Protein AF-0000000080631504 (afdb_homodimer)

Solvent-accessible surface area (backbone atoms only — not comparable to full-atom values): 14906 Å² total; per-residue (Å²): 128,86,71,77,84,67,76,70,66,71,68,52,67,72,54,60,67,53,34,40,42,76,48,42,61,82,32,71,39,48,58,52,47,49,50,56,41,31,74,63,29,39,52,49,40,52,60,31,69,81,37,77,39,36,67,69,54,50,52,68,62,35,43,82,61,48,71,65,57,50,53,51,40,51,50,54,37,32,34,43,44,26,35,42,79,46,78,43,93,48,95,74,62,49,57,36,36,30,56,29,78,63,19,48,57,50,27,52,36,50,44,52,39,50,50,48,47,17,67,40,34,62,66,30,52,60,25,48,61,55,50,60,51,58,72,71,98,127,86,71,75,84,67,77,72,66,73,68,53,67,71,53,58,68,54,34,40,42,76,47,43,63,82,34,70,40,49,58,52,48,50,50,56,41,30,74,63,29,39,52,51,41,52,60,32,68,80,37,74,40,36,68,69,54,50,53,68,61,35,44,82,62,48,72,65,59,50,52,51,42,52,51,54,37,31,34,42,44,26,33,40,78,46,80,41,93,48,96,75,62,50,56,35,35,30,58,30,77,64,18,48,56,52,29,53,38,50,44,52,38,51,49,50,48,17,67,40,34,63,67,30,53,61,25,48,61,55,50,59,52,57,70,73,96

Secondary structure (DSSP, 8-state):
------------HHHHHHS--TTSTT-THHHHHHHHHSHHHHHHHHHHTT--EEHHHHHHHSTT--HHHHHHHHHHHHHTTSEEEEEE-SSS-EEEEEE-HHHHHHHHHHHHHHHHHHHHHHHHHTTHHHHHHHHH-/------------HHHHHHS--TTSTT-THHHHHHHHHSHHHHHHHHHHTT--EEHHHHHHHSTT--HHHHHHHHHHHHHTTSEEEEEE-SSS-EEEEEE-HHHHHHHHHHHHHHHHHHHHHHHHHTTHHHHHHHHH-

Structure (mmCIF, N/CA/C/O backbone):
data_AF-0000000080631504-model_v1
#
loop_
_entity.id
_entity.type
_entity.pdbx_description
1 polymer 'Transcriptional regulator'
#
loop_
_atom_site.group_PDB
_atom_site.id
_atom_site.type_symbol
_atom_site.label_atom_id
_atom_site.label_alt_id
_atom_site.label_comp_id
_atom_site.label_asym_id
_atom_site.label_entity_id
_atom_site.label_seq_id
_at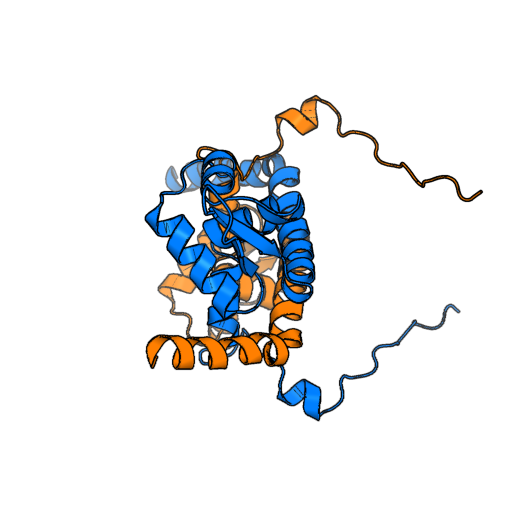om_site.pdbx_PDB_ins_code
_atom_site.Cartn_x
_atom_site.Cartn_y
_atom_site.Cartn_z
_atom_site.occupancy
_atom_site.B_iso_or_equiv
_atom_site.auth_seq_id
_atom_site.auth_comp_id
_atom_site.auth_asym_id
_atom_site.auth_atom_id
_atom_site.pdbx_PDB_model_num
ATOM 1 N N . MET A 1 1 ? -0.409 -28.844 27.828 1 30.28 1 MET A N 1
ATOM 2 C CA . MET A 1 1 ? -0.658 -28.594 26.406 1 30.28 1 MET A CA 1
ATOM 3 C C . MET A 1 1 ? -1.178 -27.172 26.203 1 30.28 1 MET A C 1
ATOM 5 O O . MET A 1 1 ? -2.168 -26.766 26.812 1 30.28 1 MET A O 1
ATOM 9 N N . PRO A 1 2 ? -0.379 -26.188 25.781 1 38.28 2 PRO A N 1
ATOM 10 C CA . PRO A 1 2 ? -0.873 -24.812 25.781 1 38.28 2 PRO A CA 1
ATOM 11 C C . PRO A 1 2 ? -2.109 -24.625 24.906 1 38.28 2 PRO A C 1
ATOM 13 O O . PRO A 1 2 ? -2.301 -25.359 23.938 1 38.28 2 PRO A O 1
ATOM 16 N N . GLU A 1 3 ? -3.332 -24.25 25.422 1 41.19 3 GLU A N 1
ATOM 17 C CA . GLU A 1 3 ? -4.594 -24.016 24.734 1 41.19 3 GLU A CA 1
ATOM 18 C C . GLU A 1 3 ? -4.406 -23.062 23.547 1 41.19 3 GLU A C 1
ATOM 20 O O . GLU A 1 3 ? -3.615 -22.125 23.625 1 41.19 3 GLU A O 1
ATOM 25 N N . PRO A 1 4 ? -4.566 -23.578 22.312 1 40.31 4 PRO A N 1
ATOM 26 C CA . PRO A 1 4 ? -4.547 -22.625 21.203 1 40.31 4 PRO A CA 1
ATOM 27 C C . PRO A 1 4 ? -5.312 -21.344 21.516 1 40.31 4 PRO A C 1
ATOM 29 O O . PRO A 1 4 ? -6.328 -21.375 22.203 1 40.31 4 PRO A O 1
ATOM 32 N N . ASP A 1 5 ? -4.793 -20.344 22.047 1 41.62 5 ASP A N 1
ATOM 33 C CA . ASP A 1 5 ? -5.461 -19.062 22.25 1 41.62 5 ASP A CA 1
ATOM 34 C C . ASP A 1 5 ? -6.371 -18.719 21.062 1 41.62 5 ASP A C 1
ATOM 36 O O . ASP A 1 5 ? -5.898 -18.281 20.016 1 41.62 5 ASP A O 1
ATOM 40 N N . ASP A 1 6 ? -7.328 -19.578 20.656 1 41.44 6 ASP A N 1
ATOM 41 C CA . ASP A 1 6 ? -8.477 -19.516 19.75 1 41.44 6 ASP A CA 1
ATOM 42 C C . ASP A 1 6 ? -9.25 -18.219 19.938 1 41.44 6 ASP A C 1
ATOM 44 O O . ASP A 1 6 ? -10.422 -18.234 20.328 1 41.44 6 ASP A O 1
ATOM 48 N N . ASP A 1 7 ? -8.773 -17.266 20.531 1 44.12 7 ASP A N 1
ATOM 49 C CA . ASP A 1 7 ? -9.617 -16.078 20.656 1 44.12 7 ASP A CA 1
ATOM 50 C C . ASP A 1 7 ? -10.18 -15.656 19.297 1 44.12 7 ASP A C 1
ATOM 52 O O . ASP A 1 7 ? -10.062 -14.492 18.906 1 44.12 7 ASP A O 1
ATOM 56 N N . TYR A 1 8 ? -10.117 -16.516 18.297 1 50.03 8 TYR A N 1
ATOM 57 C CA . TYR A 1 8 ? -10.844 -16.219 17.078 1 50.03 8 TYR A CA 1
ATOM 58 C C . TYR A 1 8 ? -12.336 -16.047 17.344 1 50.03 8 TYR A C 1
ATOM 60 O O . TYR A 1 8 ? -13.07 -17.031 17.453 1 50.03 8 TYR A O 1
ATOM 68 N N . THR A 1 9 ? -12.727 -15.141 18.188 1 55.78 9 THR A N 1
ATOM 69 C CA . THR A 1 9 ? -14.148 -14.844 18.188 1 55.78 9 THR A CA 1
ATOM 70 C C . THR A 1 9 ? -14.617 -14.422 16.781 1 55.78 9 THR A C 1
ATOM 72 O O . THR A 1 9 ? -14.172 -13.398 16.266 1 55.78 9 THR A O 1
ATOM 75 N N . PRO A 1 10 ? -15.133 -15.438 16.141 1 63.5 10 PRO A N 1
ATOM 76 C CA . PRO A 1 10 ? -15.641 -15.031 14.836 1 63.5 10 PRO A CA 1
ATOM 77 C C . PRO A 1 10 ? -16.422 -13.719 14.875 1 63.5 10 PRO A C 1
ATOM 79 O O . PRO A 1 10 ? -17.078 -13.422 15.875 1 63.5 10 PRO A O 1
ATOM 82 N N . LEU A 1 11 ? -15.945 -12.844 14.086 1 69.31 11 LEU A N 1
ATOM 83 C CA . LEU A 1 11 ? -16.672 -11.586 13.969 1 69.31 11 LEU A CA 1
ATOM 84 C C . LEU A 1 11 ? -18.172 -11.828 13.828 1 69.31 11 LEU A C 1
ATOM 86 O O . LEU A 1 11 ? -18.578 -12.812 13.203 1 69.31 11 LEU A O 1
ATOM 90 N N . PRO A 1 12 ? -18.969 -11.133 14.641 1 72.25 12 PRO A N 1
ATOM 91 C CA . PRO A 1 12 ? -20.422 -11.211 14.414 1 72.25 12 PRO A CA 1
ATOM 92 C C . PRO A 1 12 ? -20.781 -11.086 12.938 1 72.25 12 PRO A C 1
ATOM 94 O O . PRO A 1 12 ? -20.078 -10.438 12.172 1 72.25 12 PRO A O 1
ATOM 97 N N . LEU A 1 13 ? -21.812 -11.844 12.609 1 71.75 13 LEU A N 1
ATOM 98 C CA . LEU A 1 13 ? -22.281 -11.891 11.227 1 71.75 13 LEU A CA 1
ATOM 99 C C . LEU A 1 13 ? -22.469 -10.477 10.672 1 71.75 13 LEU A C 1
ATOM 101 O O . LEU A 1 13 ? -22.141 -10.219 9.508 1 71.75 13 LEU A O 1
ATOM 105 N N . SER A 1 14 ? -23.031 -9.609 11.484 1 72.12 14 SER A N 1
ATOM 106 C CA . SER A 1 14 ? -23.281 -8.242 11.031 1 72.12 14 SER A CA 1
ATOM 107 C C . SER A 1 14 ? -21.984 -7.559 10.625 1 72.12 14 SER A C 1
ATOM 109 O O . SER A 1 14 ? -21.953 -6.801 9.648 1 72.12 14 SER A O 1
ATOM 111 N N . GLU A 1 15 ? -20.969 -7.824 11.414 1 71.69 15 GLU A N 1
ATOM 112 C CA . GLU A 1 15 ? -19.672 -7.223 11.109 1 71.69 15 GLU A CA 1
ATOM 113 C C . GLU A 1 15 ? -19.062 -7.844 9.859 1 71.69 15 GLU A C 1
ATOM 115 O O . GLU A 1 15 ? -18.422 -7.148 9.062 1 71.69 15 GLU A O 1
ATOM 120 N N . ARG A 1 16 ? -19.266 -9.055 9.711 1 72.94 16 ARG A N 1
ATOM 121 C CA . ARG A 1 16 ? -18.75 -9.75 8.531 1 72.94 16 ARG A CA 1
ATOM 122 C C . ARG A 1 16 ? -19.406 -9.227 7.258 1 72.94 16 ARG A C 1
ATOM 124 O O . ARG A 1 16 ? -18.75 -9.133 6.215 1 72.94 16 ARG A O 1
ATOM 131 N N . MET A 1 17 ? -20.562 -8.828 7.473 1 74.44 17 MET A N 1
ATOM 132 C CA . MET A 1 17 ? -21.328 -8.391 6.316 1 74.44 17 MET A CA 1
ATOM 133 C C . MET A 1 17 ? -20.953 -6.969 5.914 1 74.44 17 MET A C 1
ATOM 135 O O . MET A 1 17 ? -21.156 -6.566 4.766 1 74.44 17 MET A O 1
ATOM 139 N N . GLN A 1 18 ? -20.375 -6.297 6.82 1 79.62 18 GLN A N 1
ATOM 140 C CA . GLN A 1 18 ? -20.078 -4.895 6.547 1 79.62 18 GLN A CA 1
ATOM 141 C C . GLN A 1 18 ? -18.609 -4.719 6.16 1 79.62 18 GLN A C 1
ATOM 143 O O . GLN A 1 18 ? -18.219 -3.674 5.633 1 79.62 18 GLN A O 1
ATOM 148 N N . ARG A 1 19 ? -18.016 -5.801 6.32 1 88.62 19 ARG A N 1
ATOM 149 C CA . ARG A 1 19 ? -16.594 -5.73 6.039 1 88.62 19 ARG A CA 1
ATOM 150 C C . ARG A 1 19 ? -16.328 -5.625 4.539 1 88.62 19 ARG A C 1
ATOM 152 O O . ARG A 1 19 ? -17.094 -6.172 3.734 1 88.62 19 ARG A O 1
ATOM 159 N N . GLY A 1 20 ? -15.273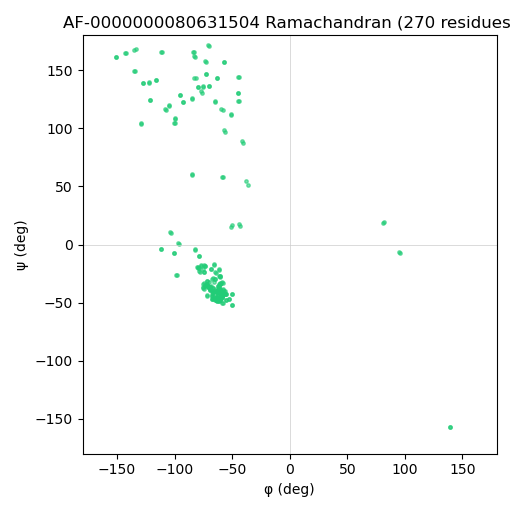 -4.902 4.172 1 90.88 20 GLY A N 1
ATOM 160 C CA . GLY A 1 20 ? -14.875 -4.828 2.775 1 90.88 20 GLY A CA 1
ATOM 161 C C . GLY A 1 20 ? -14.242 -6.105 2.266 1 90.88 20 GLY A C 1
ATOM 162 O O . GLY A 1 20 ? -13.852 -6.969 3.057 1 90.88 20 GLY A O 1
ATOM 163 N N . ASP A 1 21 ? -14.32 -6.215 0.977 1 95.88 21 ASP A N 1
ATOM 164 C CA . ASP A 1 21 ? -13.664 -7.309 0.262 1 95.88 21 ASP A CA 1
ATOM 165 C C . ASP A 1 21 ? -12.82 -6.781 -0.892 1 95.88 21 ASP A C 1
ATOM 167 O O . ASP A 1 21 ? -13.32 -6.566 -1.995 1 95.88 21 ASP A O 1
ATOM 171 N N . LEU A 1 22 ? -11.562 -6.785 -0.67 1 97.12 22 LEU A N 1
ATOM 172 C CA . LEU A 1 22 ? -10.664 -6.195 -1.661 1 97.12 22 LEU A CA 1
ATOM 173 C C . LEU A 1 22 ? -10.641 -7.031 -2.936 1 97.12 22 LEU A C 1
ATOM 175 O O . LEU A 1 22 ? -10.273 -6.535 -4.004 1 97.12 22 LEU A O 1
ATOM 179 N N . MET A 1 23 ? -11.039 -8.336 -2.828 1 96.62 23 MET A N 1
ATOM 180 C CA . MET A 1 23 ? -11.016 -9.203 -4 1 96.62 23 MET A CA 1
ATOM 181 C C . MET A 1 23 ? -12.203 -8.922 -4.918 1 96.62 23 MET A C 1
ATOM 183 O O . MET A 1 23 ? -12.203 -9.336 -6.078 1 96.62 23 MET A O 1
ATOM 187 N N . ALA A 1 24 ? -13.211 -8.266 -4.383 1 95.56 24 ALA A N 1
ATOM 188 C CA . ALA A 1 24 ? -14.391 -7.898 -5.164 1 95.56 24 ALA A CA 1
ATOM 189 C C . ALA A 1 24 ? -14.172 -6.586 -5.91 1 95.56 24 ALA A C 1
ATOM 191 O O . ALA A 1 24 ? -13.914 -5.551 -5.293 1 95.56 24 ALA A O 1
ATOM 192 N N . ALA A 1 25 ? -14.359 -6.586 -7.148 1 93.81 25 ALA A N 1
ATOM 193 C CA . ALA A 1 25 ? -14.016 -5.461 -8.016 1 93.81 25 ALA A CA 1
ATOM 194 C C . ALA A 1 25 ? -14.781 -4.207 -7.625 1 93.81 25 ALA A C 1
ATOM 196 O O . ALA A 1 25 ? -14.258 -3.094 -7.715 1 93.81 25 ALA A O 1
ATOM 197 N N . ALA A 1 26 ? -15.953 -4.316 -7.176 1 92.75 26 ALA A N 1
ATOM 198 C CA . ALA A 1 26 ? -16.828 -3.166 -6.969 1 92.75 26 ALA A CA 1
ATOM 199 C C . ALA A 1 26 ? -16.781 -2.695 -5.52 1 92.75 26 ALA A C 1
ATOM 201 O O . ALA A 1 26 ? -17.469 -1.744 -5.148 1 92.75 26 ALA A O 1
ATOM 202 N N . CYS A 1 27 ? -16.031 -3.32 -4.738 1 94.56 27 CYS A N 1
ATOM 203 C CA . CYS A 1 27 ? -16.031 -2.982 -3.32 1 94.56 27 CYS A CA 1
ATOM 204 C C . CYS A 1 27 ? -15.391 -1.619 -3.086 1 94.56 27 CYS A C 1
ATOM 206 O O . CYS A 1 27 ? -14.289 -1.355 -3.568 1 94.56 27 CYS A O 1
ATOM 208 N N . PRO A 1 28 ? -15.992 -0.789 -2.23 1 94.56 28 PRO A N 1
ATOM 209 C CA . PRO A 1 28 ? -15.453 0.545 -1.962 1 94.56 28 PRO A CA 1
ATOM 210 C C . PRO A 1 28 ? -14.094 0.5 -1.257 1 94.56 28 PRO A C 1
ATOM 212 O O . PRO A 1 28 ? -13.383 1.507 -1.215 1 94.56 28 PRO A O 1
ATOM 215 N N . SER A 1 29 ? -13.766 -0.633 -0.686 1 96.12 29 SER A N 1
ATOM 216 C CA . SER A 1 29 ? -12.477 -0.759 -0.018 1 96.12 29 SER A CA 1
ATOM 217 C C . SER A 1 29 ? -11.32 -0.556 -0.997 1 96.12 29 SER A C 1
ATOM 219 O O . SER A 1 29 ? -10.219 -0.185 -0.596 1 96.12 29 SER A O 1
ATOM 221 N N . ARG A 1 30 ? -11.555 -0.732 -2.248 1 97.06 30 ARG A N 1
ATOM 222 C CA . ARG A 1 30 ? -10.516 -0.559 -3.26 1 97.06 30 ARG A CA 1
ATOM 223 C C . ARG A 1 30 ? -10.086 0.901 -3.357 1 97.06 30 ARG A C 1
ATOM 225 O O . ARG A 1 30 ? -8.906 1.192 -3.576 1 97.06 30 ARG A O 1
ATOM 232 N N . GLU A 1 31 ? -11.039 1.757 -3.219 1 96.44 31 GLU A N 1
ATOM 233 C CA . GLU A 1 31 ? -10.703 3.178 -3.262 1 96.44 31 GLU A CA 1
ATOM 234 C C . GLU A 1 31 ? -9.898 3.594 -2.033 1 96.44 31 GLU A C 1
ATOM 236 O O . GLU A 1 31 ? -8.961 4.387 -2.139 1 96.44 31 GLU A O 1
ATOM 241 N N . VAL A 1 32 ? -10.25 3.064 -0.912 1 97.75 32 VAL A N 1
ATOM 242 C CA . VAL A 1 32 ? -9.516 3.348 0.314 1 97.75 32 VAL A CA 1
ATOM 243 C C . VAL A 1 32 ? -8.086 2.809 0.195 1 97.75 32 VAL A C 1
ATOM 245 O O . VAL A 1 32 ? -7.129 3.488 0.565 1 97.75 32 VAL A O 1
ATOM 248 N N . LEU A 1 33 ? -7.973 1.561 -0.317 1 98.38 33 LEU A N 1
ATOM 249 C CA . LEU A 1 33 ? -6.656 0.989 -0.575 1 98.38 33 LEU A CA 1
ATOM 250 C C . LEU A 1 33 ? -5.812 1.93 -1.43 1 98.38 33 LEU A C 1
ATOM 252 O O . LEU A 1 33 ? -4.668 2.23 -1.086 1 98.38 33 LEU A O 1
ATOM 256 N N . LYS A 1 34 ? -6.355 2.422 -2.447 1 97.88 34 LYS A N 1
ATOM 257 C CA . LYS A 1 34 ? -5.672 3.326 -3.365 1 97.88 34 LYS A CA 1
ATOM 258 C C . LYS A 1 34 ? -5.176 4.574 -2.639 1 97.88 34 LYS A C 1
ATOM 260 O O . LYS A 1 34 ? -4.035 5 -2.836 1 97.88 34 LYS A O 1
ATOM 265 N N . HIS A 1 35 ? -5.992 5.141 -1.812 1 98.25 35 HIS A N 1
ATOM 266 C CA . HIS A 1 35 ? -5.629 6.359 -1.104 1 98.25 35 HIS A CA 1
ATOM 267 C C . HIS A 1 35 ? -4.508 6.105 -0.101 1 98.25 35 HIS A C 1
ATOM 269 O O . HIS A 1 35 ? -3.518 6.84 -0.068 1 98.25 35 HIS A O 1
ATOM 275 N N . VAL A 1 36 ? -4.613 5.02 0.647 1 98.25 36 VAL A N 1
ATOM 276 C CA . VAL A 1 36 ? -3.717 4.754 1.769 1 98.25 36 VAL A CA 1
ATOM 277 C C . VAL A 1 36 ? -2.381 4.227 1.251 1 98.25 36 VAL A C 1
ATOM 279 O O . VAL A 1 36 ? -1.345 4.402 1.895 1 98.25 36 VAL A O 1
ATOM 282 N N . THR A 1 37 ? -2.412 3.652 0.034 1 98.25 37 THR A N 1
ATOM 283 C CA . THR A 1 37 ? -1.204 2.969 -0.416 1 98.25 37 THR A CA 1
ATOM 284 C C . THR A 1 37 ? -0.567 3.711 -1.587 1 98.25 37 THR A C 1
ATOM 286 O O . THR A 1 37 ? 0.492 3.316 -2.078 1 98.25 37 THR A O 1
ATOM 289 N N . SER A 1 38 ? -1.215 4.797 -2.078 1 98.25 38 SER A N 1
ATOM 290 C CA . SER A 1 38 ? -0.522 5.617 -3.068 1 98.25 38 SER A CA 1
ATOM 291 C C . SER A 1 38 ? 0.81 6.125 -2.531 1 98.25 38 SER A C 1
ATOM 293 O O . SER A 1 38 ? 0.992 6.242 -1.316 1 98.25 38 SER A O 1
ATOM 295 N N . ARG A 1 39 ? 1.707 6.457 -3.414 1 98 39 ARG A N 1
ATOM 296 C CA . ARG A 1 39 ? 3.008 6.973 -2.994 1 98 39 ARG A CA 1
ATOM 297 C C . ARG A 1 39 ? 2.85 8.102 -1.982 1 98 39 ARG A C 1
ATOM 299 O O . ARG A 1 39 ? 3.416 8.047 -0.89 1 98 39 ARG A O 1
ATOM 306 N N . TRP A 1 40 ? 2.066 9.023 -2.369 1 98.69 40 TRP A N 1
ATOM 307 C CA . TRP A 1 40 ? 1.939 10.219 -1.54 1 98.69 40 TRP A CA 1
ATOM 308 C C . TRP A 1 40 ? 1.103 9.93 -0.298 1 98.69 40 TRP A C 1
ATOM 310 O O . TRP A 1 40 ? 1.35 10.5 0.77 1 98.69 40 TRP A O 1
ATOM 320 N N . GLY A 1 41 ? 0.089 9.031 -0.407 1 98.75 41 GLY A N 1
ATOM 321 C CA . GLY A 1 41 ? -0.685 8.625 0.755 1 98.75 41 GLY A CA 1
ATOM 322 C C . GLY A 1 41 ? 0.161 7.992 1.845 1 98.75 41 GLY A C 1
ATOM 323 O O . GLY A 1 41 ? 0.064 8.375 3.014 1 98.75 41 GLY A O 1
ATOM 324 N N . VAL A 1 42 ? 1.034 7.121 1.443 1 98.81 42 VAL A N 1
ATOM 325 C CA . VAL A 1 42 ? 1.952 6.449 2.357 1 98.81 42 VAL A CA 1
ATOM 326 C C . VAL A 1 42 ? 2.85 7.48 3.039 1 98.81 42 VAL A C 1
ATOM 328 O O . VAL A 1 42 ? 2.969 7.496 4.266 1 98.81 42 VAL A O 1
ATOM 331 N N . LEU A 1 43 ? 3.42 8.359 2.281 1 98.69 43 LEU A N 1
ATOM 332 C CA . LEU A 1 43 ? 4.426 9.273 2.805 1 98.69 43 LEU A CA 1
ATOM 333 C C . LEU A 1 43 ? 3.781 10.328 3.699 1 98.69 43 LEU A C 1
ATOM 335 O O . LEU A 1 43 ? 4.352 10.711 4.727 1 98.69 43 LEU A O 1
ATOM 339 N N . VAL A 1 44 ? 2.572 10.742 3.373 1 98.88 44 VAL A N 1
ATOM 340 C CA . VAL A 1 44 ? 1.851 11.711 4.195 1 98.88 44 VAL A CA 1
ATOM 341 C C . VAL A 1 44 ? 1.485 11.078 5.535 1 98.88 44 VAL A C 1
ATOM 343 O O . VAL A 1 44 ? 1.678 11.68 6.59 1 98.88 44 VAL A O 1
ATOM 346 N N . LEU A 1 45 ? 0.95 9.859 5.492 1 98.88 45 LEU A N 1
ATOM 347 C CA . LEU A 1 45 ? 0.575 9.172 6.723 1 98.88 45 LEU A CA 1
ATOM 348 C C . LEU A 1 45 ? 1.785 8.984 7.629 1 98.88 45 LEU A C 1
ATOM 350 O O . LEU A 1 45 ? 1.701 9.211 8.836 1 98.88 45 LEU A O 1
ATOM 354 N N . ILE A 1 46 ? 2.895 8.625 7.082 1 98.69 46 ILE A N 1
ATOM 355 C CA . ILE A 1 46 ? 4.113 8.406 7.855 1 98.69 46 ILE A CA 1
ATOM 356 C C . ILE A 1 46 ? 4.598 9.734 8.438 1 98.69 46 ILE A C 1
ATOM 358 O O . ILE A 1 46 ? 4.957 9.812 9.617 1 98.69 46 ILE A O 1
ATOM 362 N N . ALA A 1 47 ? 4.645 10.766 7.625 1 98.69 47 ALA A N 1
ATOM 363 C CA . ALA A 1 47 ? 5.094 12.078 8.086 1 98.69 47 ALA A CA 1
ATOM 364 C C . ALA A 1 47 ? 4.262 12.562 9.273 1 98.69 47 ALA A C 1
ATOM 366 O O . ALA A 1 47 ? 4.805 13.086 10.25 1 98.69 47 ALA A O 1
ATOM 367 N N . LEU A 1 48 ? 2.992 12.328 9.227 1 98.81 48 LEU A N 1
ATOM 368 C CA . LEU A 1 48 ? 2.076 12.859 10.227 1 98.81 48 LEU A CA 1
ATOM 369 C C . LEU A 1 48 ? 2.127 12.039 11.508 1 98.81 48 LEU A C 1
ATOM 371 O O . LEU A 1 48 ? 1.533 12.414 12.516 1 98.81 48 LEU A O 1
ATOM 375 N N . GLU A 1 49 ? 2.787 10.914 11.461 1 98.12 49 GLU A N 1
ATOM 376 C CA . GLU A 1 49 ? 2.977 10.156 12.695 1 98.12 49 GLU A CA 1
ATOM 377 C C . GLU A 1 49 ? 3.764 10.969 13.719 1 98.12 49 GLU A C 1
ATOM 379 O O . GLU A 1 49 ? 3.652 10.734 14.93 1 98.12 49 GLU A O 1
ATOM 384 N N . SER A 1 50 ? 4.543 11.82 13.289 1 96.69 50 SER A N 1
ATOM 385 C CA . SER A 1 50 ? 5.359 12.633 14.188 1 96.69 50 SER A CA 1
ATOM 386 C C . SER A 1 50 ? 4.516 13.695 14.891 1 96.69 50 SER A C 1
ATOM 388 O O . SER A 1 50 ? 4.961 14.297 15.875 1 96.69 50 SER A O 1
ATOM 390 N N . GLY A 1 51 ? 3.355 13.969 14.336 1 98 51 GLY A N 1
ATOM 391 C CA . GLY A 1 51 ? 2.469 14.945 14.938 1 98 51 GLY A CA 1
ATOM 392 C C . GLY A 1 51 ? 1.797 15.852 13.922 1 98 51 GLY A C 1
ATOM 393 O O . GLY A 1 51 ? 1.578 15.445 12.773 1 98 51 GLY A O 1
ATOM 394 N N . THR A 1 52 ? 1.387 17 14.43 1 98.56 52 THR A N 1
ATOM 395 C CA . THR A 1 52 ? 0.7 18 13.617 1 98.56 52 THR A CA 1
ATOM 396 C C . THR A 1 52 ? 1.689 18.75 12.727 1 98.56 52 THR A C 1
ATOM 398 O O . THR A 1 52 ? 2.73 19.203 13.203 1 98.56 52 THR A O 1
ATOM 401 N N . LEU A 1 53 ? 1.383 18.859 11.445 1 98.81 53 LEU A N 1
ATOM 402 C CA . LEU A 1 53 ? 2.266 19.562 10.508 1 98.81 53 LEU A CA 1
ATOM 403 C C . LEU A 1 53 ? 1.474 20.5 9.609 1 98.81 53 LEU A C 1
ATOM 405 O O . LEU A 1 53 ? 0.328 20.203 9.258 1 98.81 53 LEU A O 1
ATOM 409 N N . ARG A 1 54 ? 2.188 21.562 9.258 1 98.44 54 ARG A N 1
ATOM 410 C CA . ARG A 1 54 ? 1.624 22.453 8.25 1 98.44 54 ARG A CA 1
ATOM 411 C C . ARG A 1 54 ? 1.896 21.922 6.844 1 98.44 54 ARG A C 1
ATOM 413 O O . ARG A 1 54 ? 2.725 21.031 6.656 1 98.44 54 ARG A O 1
ATOM 420 N N . PHE A 1 55 ? 1.123 22.547 5.871 1 98.62 55 PHE A N 1
ATOM 421 C CA . PHE A 1 55 ? 1.257 22.156 4.473 1 98.62 55 PHE A CA 1
ATOM 422 C C . PHE A 1 55 ? 2.703 22.281 4.012 1 98.62 55 PHE A C 1
ATOM 424 O O . PHE A 1 55 ? 3.248 21.359 3.398 1 98.62 55 PHE A O 1
ATOM 431 N N . SER A 1 56 ? 3.312 23.359 4.418 1 98.19 56 SER A N 1
ATOM 432 C CA . SER A 1 56 ? 4.68 23.641 3.994 1 98.19 56 SER A CA 1
ATOM 433 C C . SER A 1 56 ? 5.664 22.656 4.609 1 98.19 56 SER A C 1
ATOM 435 O O . SER A 1 56 ? 6.645 22.266 3.973 1 98.19 56 SER A O 1
ATOM 437 N N . GLU A 1 57 ? 5.422 22.266 5.793 1 98.56 57 GLU A N 1
ATOM 438 C CA . GLU A 1 57 ? 6.266 21.281 6.461 1 98.56 57 GLU A CA 1
ATOM 439 C C . GLU A 1 57 ? 6.148 19.906 5.801 1 98.56 57 GLU A C 1
ATOM 441 O O . GLU A 1 57 ? 7.148 19.219 5.621 1 98.56 57 GLU A O 1
ATOM 446 N N . LEU A 1 58 ? 4.949 19.484 5.449 1 98.69 58 LEU A N 1
ATOM 447 C CA . LEU A 1 58 ? 4.738 18.25 4.719 1 98.69 58 LEU A CA 1
ATOM 448 C C . LEU A 1 58 ? 5.465 18.266 3.379 1 98.69 58 LEU A C 1
ATOM 450 O O . LEU A 1 58 ? 6.141 17.312 3.016 1 98.69 58 LEU A O 1
ATOM 454 N N . ARG A 1 59 ? 5.355 19.391 2.725 1 98.5 59 ARG A N 1
ATOM 455 C CA . ARG A 1 59 ? 5.996 19.547 1.421 1 98.5 59 ARG A CA 1
ATOM 456 C C . ARG A 1 59 ? 7.508 19.422 1.534 1 98.5 59 ARG A C 1
ATOM 458 O O . ARG A 1 59 ? 8.148 18.828 0.665 1 98.5 59 ARG A O 1
ATOM 465 N N . ARG A 1 60 ? 8.062 19.906 2.633 1 97.81 60 ARG A N 1
ATOM 466 C CA . ARG A 1 60 ? 9.5 19.859 2.852 1 97.81 60 ARG A CA 1
ATOM 467 C C . ARG A 1 60 ? 9.953 18.453 3.227 1 97.81 60 ARG A C 1
ATOM 469 O O . ARG A 1 60 ? 11.031 18.016 2.824 1 97.81 60 ARG A O 1
ATOM 476 N N . THR A 1 61 ? 9.156 17.797 3.969 1 97.69 61 THR A N 1
ATOM 477 C CA . THR A 1 61 ? 9.484 16.484 4.508 1 97.69 61 THR A CA 1
ATOM 478 C C . THR A 1 61 ? 9.414 15.422 3.414 1 97.69 61 THR A C 1
ATOM 480 O O . THR A 1 61 ? 10.203 14.477 3.418 1 97.69 61 THR A O 1
ATOM 483 N N . ILE A 1 62 ? 8.484 15.578 2.471 1 98.19 62 ILE A N 1
ATOM 484 C CA . ILE A 1 62 ? 8.211 14.57 1.451 1 98.19 62 ILE A CA 1
ATOM 485 C C . ILE A 1 62 ? 8.891 14.961 0.143 1 98.19 62 ILE A C 1
ATOM 487 O O . ILE A 1 62 ? 8.383 15.797 -0.604 1 98.19 62 ILE A O 1
ATOM 491 N N . GLY A 1 63 ? 9.977 14.273 -0.143 1 98 63 GLY A N 1
ATOM 492 C CA . GLY A 1 63 ? 10.766 14.594 -1.324 1 98 63 GLY A CA 1
ATOM 493 C C . GLY A 1 63 ? 10.016 14.352 -2.621 1 98 63 GLY A C 1
ATOM 494 O O . GLY A 1 63 ? 9.492 13.258 -2.846 1 98 63 GLY A O 1
ATOM 495 N N . GLY A 1 64 ? 9.891 15.43 -3.469 1 98 64 GLY A N 1
ATOM 496 C CA . GLY A 1 64 ? 9.445 15.25 -4.84 1 98 64 GLY A CA 1
ATOM 497 C C . GLY A 1 64 ? 7.953 15.477 -5.02 1 98 64 GLY A C 1
ATOM 498 O O . GLY A 1 64 ? 7.449 15.484 -6.145 1 98 64 GLY A O 1
ATOM 499 N N . VAL A 1 65 ? 7.238 15.656 -3.961 1 98.44 65 VAL A N 1
ATOM 500 C CA . VAL A 1 65 ? 5.797 15.828 -4.094 1 98.44 65 VAL A CA 1
ATOM 501 C C . VAL A 1 65 ? 5.492 17.234 -4.621 1 98.44 65 VAL A C 1
ATOM 503 O O . VAL A 1 65 ? 6.117 18.203 -4.207 1 98.44 65 VAL A O 1
ATOM 506 N N . SER A 1 66 ? 4.605 17.344 -5.547 1 98.38 66 SER A N 1
ATOM 507 C CA . SER A 1 66 ? 4.113 18.656 -5.969 1 98.38 66 SER A CA 1
ATOM 508 C C . SER A 1 66 ? 3.006 19.156 -5.043 1 98.38 66 SER A C 1
ATOM 510 O O . SER A 1 66 ? 2.352 18.359 -4.363 1 98.38 66 SER A O 1
ATOM 512 N N . GLU A 1 67 ? 2.76 20.453 -5.105 1 98.44 67 GLU A N 1
ATOM 513 C CA . GLU A 1 67 ? 1.697 21.047 -4.297 1 98.44 67 GLU A CA 1
ATOM 514 C C . GLU A 1 67 ? 0.337 20.453 -4.656 1 98.44 67 GLU A C 1
ATOM 516 O O . GLU A 1 67 ? -0.484 20.188 -3.775 1 98.44 67 GLU A O 1
ATOM 521 N N . ARG A 1 68 ? 0.174 20.234 -5.863 1 98.44 68 ARG A N 1
ATOM 522 C CA . ARG A 1 68 ? -1.097 19.703 -6.336 1 98.44 68 ARG A CA 1
ATOM 523 C C . ARG A 1 68 ? -1.341 18.297 -5.777 1 98.44 68 ARG A C 1
ATOM 525 O O . ARG A 1 68 ? -2.42 18.016 -5.254 1 98.44 68 ARG A O 1
ATOM 532 N N . MET A 1 69 ? -0.376 17.5 -5.883 1 98.62 69 MET A N 1
ATOM 533 C CA . MET A 1 69 ? -0.523 16.125 -5.434 1 98.62 69 MET A CA 1
ATOM 534 C C . MET A 1 69 ? -0.627 16.047 -3.914 1 98.62 69 MET A C 1
ATOM 536 O O . MET A 1 69 ? -1.339 15.203 -3.375 1 98.62 69 MET A O 1
ATOM 540 N N . LEU A 1 70 ? 0.117 16.906 -3.221 1 98.75 70 LEU A N 1
ATOM 541 C CA . LEU A 1 70 ? -0.006 16.953 -1.767 1 98.75 70 LEU A CA 1
ATOM 542 C C . LEU A 1 70 ? -1.412 17.375 -1.353 1 98.75 70 LEU A C 1
ATOM 544 O O . LEU A 1 70 ? -2.02 16.75 -0.479 1 98.75 70 LEU A O 1
ATOM 548 N N . ALA A 1 71 ? -1.934 18.391 -1.974 1 98.56 71 ALA A N 1
ATOM 549 C CA . ALA A 1 71 ? -3.277 18.875 -1.678 1 98.56 71 ALA A CA 1
ATOM 550 C C . ALA A 1 71 ? -4.324 17.797 -1.941 1 98.56 71 ALA A C 1
ATOM 552 O O . ALA A 1 71 ? -5.195 17.547 -1.104 1 98.56 71 ALA A O 1
ATOM 553 N N . GLN A 1 72 ? -4.207 17.172 -3.076 1 98.5 72 GLN A N 1
ATOM 554 C CA . GLN A 1 72 ? -5.141 16.125 -3.447 1 98.5 72 GLN A CA 1
ATOM 555 C C . GLN A 1 72 ? -5.078 14.953 -2.459 1 98.5 72 GLN A C 1
ATOM 557 O O . GLN A 1 72 ? -6.113 14.422 -2.053 1 98.5 72 GLN A O 1
ATOM 562 N N . THR A 1 73 ? -3.883 14.57 -2.086 1 98.69 73 THR A N 1
ATOM 563 C CA . THR A 1 73 ? -3.684 13.469 -1.146 1 98.69 73 THR A CA 1
ATOM 564 C C . THR A 1 73 ? -4.309 13.797 0.207 1 98.69 73 THR A C 1
ATOM 566 O O . THR A 1 73 ? -5.004 12.969 0.793 1 98.69 73 THR A O 1
ATOM 569 N N . LEU A 1 74 ? -4.07 14.984 0.689 1 98.62 74 LEU A N 1
ATOM 570 C CA . LEU A 1 74 ? -4.621 15.414 1.971 1 98.62 74 LEU A CA 1
ATOM 571 C C . LEU A 1 74 ? -6.145 15.438 1.927 1 98.62 74 LEU A C 1
ATOM 573 O O . LEU A 1 74 ? -6.805 15.055 2.898 1 98.62 74 LEU A O 1
ATOM 577 N N . GLN A 1 75 ? -6.672 15.867 0.831 1 97.5 75 GLN A N 1
ATOM 578 C CA . GLN A 1 75 ? -8.125 15.883 0.664 1 97.5 75 GLN A CA 1
ATOM 579 C C . GLN A 1 75 ? -8.695 14.477 0.719 1 97.5 75 GLN A C 1
ATOM 581 O O . GLN A 1 75 ? -9.703 14.234 1.396 1 97.5 75 GLN A O 1
ATOM 586 N N . TRP A 1 76 ? -8.094 13.547 -0.031 1 97.19 76 TRP A N 1
ATOM 587 C CA . TRP A 1 76 ? -8.547 12.156 -0.033 1 97.19 76 TRP A CA 1
ATOM 588 C C . TRP A 1 76 ? -8.484 11.562 1.37 1 97.19 76 TRP A C 1
ATOM 590 O O . TRP A 1 76 ? -9.445 10.938 1.829 1 97.19 76 TRP A O 1
ATOM 600 N N . LEU A 1 77 ? -7.395 11.781 2.08 1 98.31 77 LEU A N 1
ATOM 601 C CA . LEU A 1 77 ? -7.203 11.188 3.4 1 98.31 77 LEU A CA 1
ATOM 602 C C . LEU A 1 77 ? -8.133 11.828 4.422 1 98.31 77 LEU A C 1
ATOM 604 O O . LEU A 1 77 ? -8.594 11.156 5.352 1 98.31 77 LEU A O 1
ATOM 608 N N . GLU A 1 78 ? -8.352 13.102 4.281 1 97.88 78 GLU A N 1
ATOM 609 C CA . GLU A 1 78 ? -9.352 13.766 5.113 1 97.88 78 GLU A CA 1
ATOM 610 C C . GLU A 1 78 ? -10.742 13.203 4.855 1 97.88 78 GLU A C 1
ATOM 612 O O . GLU A 1 78 ? -11.492 12.93 5.797 1 97.88 78 GLU A O 1
ATOM 617 N N . GLY A 1 79 ? -11.094 13.039 3.596 1 96.38 79 GLY A N 1
ATOM 618 C CA . GLY A 1 79 ? -12.383 12.477 3.221 1 96.38 79 GLY A CA 1
ATOM 619 C C . GLY A 1 79 ? -12.609 11.078 3.775 1 96.38 79 GLY A C 1
ATOM 620 O O . GLY A 1 79 ? -13.742 10.695 4.062 1 96.38 79 GLY A O 1
ATOM 621 N N . ASP A 1 80 ? -11.57 10.344 3.893 1 97.25 80 ASP A N 1
ATOM 622 C CA . ASP A 1 80 ? -11.641 8.984 4.43 1 97.25 80 ASP A CA 1
ATOM 623 C C . ASP A 1 80 ? -11.641 9 5.957 1 97.25 80 ASP A C 1
ATOM 625 O O . ASP A 1 80 ? -11.688 7.945 6.594 1 97.25 80 ASP A O 1
ATOM 629 N N . GLY A 1 81 ? -11.484 10.188 6.504 1 97.5 81 GLY A N 1
ATOM 630 C CA . GLY A 1 81 ? -11.523 10.32 7.953 1 97.5 81 GLY A CA 1
ATOM 631 C C . GLY A 1 81 ? -10.203 9.969 8.617 1 97.5 81 GLY A C 1
ATOM 632 O O . GLY A 1 81 ? -10.164 9.711 9.82 1 97.5 81 GLY A O 1
ATOM 633 N N . LEU A 1 82 ? -9.133 9.977 7.879 1 98.5 82 LEU A N 1
ATOM 634 C CA . LEU A 1 82 ? -7.848 9.547 8.406 1 98.5 82 LEU A CA 1
ATOM 635 C C . LEU A 1 82 ? -7.004 10.75 8.828 1 98.5 82 LEU A C 1
ATOM 637 O O . LEU A 1 82 ? -6.133 10.625 9.695 1 98.5 82 LEU A O 1
ATOM 641 N N . VAL A 1 83 ? -7.242 11.883 8.234 1 98.62 83 VAL A N 1
ATOM 642 C CA . VAL A 1 83 ? -6.516 13.117 8.523 1 98.62 83 VAL A CA 1
ATOM 643 C C . VAL A 1 83 ? -7.492 14.211 8.953 1 98.62 83 VAL A C 1
ATOM 645 O O . VAL A 1 83 ? -8.578 14.328 8.383 1 98.62 83 VAL A O 1
ATOM 648 N N . LYS A 1 84 ? -7.059 14.922 9.922 1 98.38 84 LYS A N 1
ATOM 649 C CA . LYS A 1 84 ? -7.82 16.078 10.391 1 98.38 84 LYS A CA 1
ATOM 650 C C . LYS A 1 84 ? -7.172 17.391 9.938 1 98.38 84 LYS A C 1
ATOM 652 O O . LYS A 1 84 ? -5.984 17.609 10.188 1 98.38 84 LYS A O 1
ATOM 657 N N . ARG A 1 85 ? -7.898 18.094 9.219 1 98 85 ARG A N 1
ATOM 658 C CA . ARG A 1 85 ? -7.504 19.438 8.828 1 98 85 ARG A CA 1
ATOM 659 C C . ARG A 1 85 ? -8.047 20.484 9.812 1 98 85 ARG A C 1
ATOM 661 O O . ARG A 1 85 ? -9.258 20.562 10.023 1 98 85 ARG A O 1
ATOM 668 N N . THR A 1 86 ? -7.191 21.281 10.414 1 98.19 86 THR A N 1
ATOM 669 C CA . THR A 1 86 ? -7.617 22.266 11.398 1 98.19 86 THR A CA 1
ATOM 670 C C . THR A 1 86 ? -7.223 23.672 10.969 1 98.19 86 THR A C 1
ATOM 672 O O . THR A 1 86 ? -6.039 23.969 10.781 1 98.19 86 THR A O 1
ATOM 675 N N . ALA A 1 87 ? -8.211 24.516 10.914 1 97.25 87 ALA A N 1
ATOM 676 C CA . ALA A 1 87 ? -7.965 25.922 10.617 1 97.25 87 ALA A CA 1
ATOM 677 C C . ALA A 1 87 ? -7.844 26.75 11.891 1 97.25 87 ALA A C 1
ATOM 679 O O . ALA A 1 87 ? -8.641 26.594 12.82 1 97.25 87 ALA A O 1
ATOM 680 N N . HIS A 1 88 ? -6.781 27.5 11.977 1 96.44 88 HIS A N 1
ATOM 681 C CA . HIS A 1 88 ? -6.57 28.406 13.109 1 96.44 88 HIS A CA 1
ATOM 682 C C . HIS A 1 88 ? -6.762 29.859 12.695 1 96.44 88 HIS A C 1
ATOM 684 O O . HIS A 1 88 ? -6.023 30.375 11.844 1 96.44 88 HIS A O 1
ATOM 690 N N . ASP A 1 89 ? -7.773 30.422 13.289 1 94.75 89 ASP A N 1
ATOM 691 C CA . ASP A 1 89 ? -8.062 31.828 13.031 1 94.75 89 ASP A CA 1
ATOM 692 C C . ASP A 1 89 ? -7.223 32.719 13.93 1 94.75 89 ASP A C 1
ATOM 694 O O . ASP A 1 89 ? -7.758 33.438 14.789 1 94.75 89 ASP A O 1
ATOM 698 N N . VAL A 1 90 ? -6.055 32.688 13.875 1 94.44 90 VAL A N 1
ATOM 699 C CA . VAL A 1 90 ? -5.094 33.5 14.602 1 94.44 90 VAL A CA 1
ATOM 700 C C . VAL A 1 90 ? -4.375 34.438 13.625 1 94.44 90 VAL A C 1
ATOM 702 O O . VAL A 1 90 ? -4.664 34.438 12.43 1 94.44 90 VAL A O 1
ATOM 705 N N . VAL A 1 91 ? -3.68 35.438 14.164 1 93.56 91 VAL A N 1
ATOM 706 C CA . VAL A 1 91 ? -2.891 36.344 13.328 1 93.56 91 VAL A CA 1
ATOM 707 C C . VAL A 1 91 ? -1.421 35.938 13.367 1 93.56 91 VAL A C 1
ATOM 709 O O . VAL A 1 91 ? -0.785 35.969 14.422 1 93.56 91 VAL A O 1
ATOM 712 N N . PRO A 1 92 ? -0.948 35.375 12.242 1 94.75 92 PRO A N 1
ATOM 713 C CA . PRO A 1 92 ? -1.53 35.094 10.93 1 94.75 92 PRO A CA 1
ATOM 714 C C . PRO A 1 92 ? -2.32 33.781 10.914 1 94.75 92 PRO A C 1
ATOM 716 O O . PRO A 1 92 ? -1.952 32.844 11.602 1 94.75 92 PRO A O 1
ATOM 719 N N . PRO A 1 93 ? -3.381 33.812 10.172 1 96.69 93 PRO A N 1
ATOM 720 C CA . PRO A 1 93 ? -4.152 32.594 10.078 1 96.69 93 PRO A CA 1
ATOM 721 C C . PRO A 1 93 ? -3.367 31.438 9.438 1 96.69 93 PRO A C 1
ATOM 723 O O . PRO A 1 93 ? -2.523 31.688 8.57 1 96.69 93 PRO A O 1
ATOM 726 N N . HIS A 1 94 ? -3.551 30.203 9.906 1 96.56 94 HIS A N 1
ATOM 727 C CA . HIS A 1 94 ? -2.902 29.062 9.266 1 96.56 94 HIS A CA 1
ATOM 728 C C . HIS A 1 94 ? -3.727 27.781 9.438 1 96.56 94 HIS A C 1
ATOM 730 O O . HIS A 1 94 ? -4.66 27.75 10.242 1 96.56 94 HIS A O 1
ATOM 736 N N . VAL A 1 95 ? -3.42 26.781 8.562 1 97.94 95 VAL A N 1
ATOM 737 C CA . VAL A 1 95 ? -4.027 25.469 8.609 1 97.94 95 VAL A CA 1
ATOM 738 C C . VAL A 1 95 ? -2.963 24.422 8.922 1 97.94 95 VAL A C 1
ATOM 740 O O . VAL A 1 95 ? -1.823 24.531 8.469 1 97.94 95 VAL A O 1
ATOM 743 N N . ASP A 1 96 ? -3.381 23.453 9.727 1 98.5 96 ASP A N 1
ATOM 744 C CA . ASP A 1 96 ? -2.459 22.344 9.953 1 98.5 96 ASP A CA 1
ATOM 745 C C . ASP A 1 96 ? -3.182 21 9.852 1 98.5 96 ASP A C 1
ATOM 747 O O . ASP A 1 96 ? -4.402 20.953 9.672 1 98.5 96 ASP A O 1
ATOM 751 N N . TYR A 1 97 ? -2.422 19.953 9.789 1 98.81 97 TYR A N 1
ATOM 752 C CA . TYR A 1 97 ? -2.922 18.609 9.57 1 98.81 97 TYR A CA 1
ATOM 753 C C . TYR A 1 97 ? -2.395 17.656 10.641 1 98.81 97 TYR A C 1
ATOM 755 O O . TYR A 1 97 ? -1.229 17.734 11.039 1 98.81 97 TYR A O 1
ATOM 763 N N . SER A 1 98 ? -3.262 16.766 11.125 1 98.88 98 SER A N 1
ATOM 764 C CA . SER A 1 98 ? -2.895 15.703 12.062 1 98.88 98 SER A CA 1
ATOM 765 C C . SER A 1 98 ? -3.652 14.414 11.758 1 98.88 98 SER A C 1
ATOM 767 O O . SER A 1 98 ? -4.598 14.414 10.969 1 98.88 98 SER A O 1
ATOM 769 N N . LEU A 1 99 ? -3.186 13.336 12.328 1 98.88 99 LEU A N 1
ATOM 770 C CA . LEU A 1 99 ? -3.902 12.078 12.188 1 98.88 99 LEU A CA 1
ATOM 771 C C . LEU A 1 99 ? -5.082 12.008 13.156 1 98.88 99 LEU A C 1
ATOM 773 O O . LEU A 1 99 ? -4.977 12.445 14.305 1 98.88 99 LEU A O 1
ATOM 777 N N . THR A 1 100 ? -6.203 11.57 12.664 1 98.56 100 THR A N 1
ATOM 778 C CA . THR A 1 100 ? -7.273 11.148 13.562 1 98.56 100 THR A CA 1
ATOM 779 C C . THR A 1 100 ? -6.902 9.844 14.266 1 98.56 100 THR A C 1
ATOM 781 O O . THR A 1 100 ? -5.902 9.211 13.922 1 98.56 100 THR A O 1
ATOM 784 N N . PRO A 1 101 ? -7.738 9.469 15.273 1 98.25 101 PRO A N 1
ATOM 785 C CA . PRO A 1 101 ? -7.484 8.148 15.852 1 98.25 101 PRO A CA 1
ATOM 786 C C . PRO A 1 101 ? -7.508 7.031 14.812 1 98.25 101 PRO A C 1
ATOM 788 O O . PRO A 1 101 ? -6.641 6.156 14.82 1 98.25 101 PRO A O 1
ATOM 791 N N . LEU A 1 102 ? -8.445 7.07 13.914 1 98.12 102 LEU A N 1
ATOM 792 C CA . LEU A 1 102 ? -8.531 6.117 12.812 1 98.12 102 LEU A CA 1
ATOM 793 C C . LEU A 1 102 ? -7.297 6.215 11.914 1 98.12 102 LEU A C 1
ATOM 795 O O . LEU A 1 102 ? -6.762 5.195 11.477 1 98.12 102 LEU A O 1
ATOM 799 N N . GLY A 1 103 ? -6.855 7.434 11.648 1 98.62 103 GLY A N 1
ATOM 800 C CA . GLY A 1 103 ? -5.66 7.688 10.859 1 98.62 103 GLY A CA 1
ATOM 801 C C . GLY A 1 103 ? -4.402 7.113 11.484 1 98.62 103 GLY A C 1
ATOM 802 O O . GLY A 1 103 ? -3.516 6.633 10.773 1 98.62 103 GLY A O 1
ATOM 803 N N . ARG A 1 104 ? -4.32 7.148 12.805 1 98.75 104 ARG A N 1
ATOM 804 C CA . ARG A 1 104 ? -3.164 6.602 13.5 1 98.75 104 ARG A CA 1
ATOM 805 C C . ARG A 1 104 ? -3.1 5.086 13.344 1 98.75 104 ARG A C 1
ATOM 807 O O . ARG A 1 104 ? -2.018 4.516 13.172 1 98.75 104 ARG A O 1
ATOM 814 N N . GLU A 1 105 ? -4.25 4.492 13.414 1 98.56 105 GLU A N 1
ATOM 815 C CA . GLU A 1 105 ? -4.309 3.049 13.195 1 98.56 105 GLU A CA 1
ATOM 816 C C . GLU A 1 105 ? -3.818 2.68 11.797 1 98.56 105 GLU A C 1
ATOM 818 O O . GLU A 1 105 ? -3.025 1.75 11.641 1 98.56 105 GLU A O 1
ATOM 823 N N . ALA A 1 106 ? -4.289 3.406 10.812 1 98.56 106 ALA A N 1
ATOM 824 C CA . ALA A 1 106 ? -3.869 3.178 9.438 1 98.56 106 ALA A CA 1
ATOM 825 C C . ALA A 1 106 ? -2.367 3.396 9.273 1 98.56 106 ALA A C 1
ATOM 827 O O . ALA A 1 106 ? -1.676 2.58 8.664 1 98.56 106 ALA A O 1
ATOM 828 N N . ALA A 1 107 ? -1.883 4.484 9.828 1 98.81 107 ALA A N 1
ATOM 829 C CA . ALA A 1 107 ? -0.477 4.855 9.695 1 98.81 107 ALA A CA 1
ATOM 830 C C . ALA A 1 107 ? 0.433 3.783 10.289 1 98.81 107 ALA A C 1
ATOM 832 O O . ALA A 1 107 ? 1.529 3.541 9.773 1 98.81 107 ALA A O 1
ATOM 833 N N . GLU A 1 108 ? -0.014 3.154 11.312 1 98.5 108 GLU A N 1
ATOM 834 C CA . GLU A 1 108 ? 0.764 2.084 11.93 1 98.5 108 GLU A CA 1
ATOM 835 C C . GLU A 1 108 ? 0.951 0.913 10.969 1 98.5 108 GLU A C 1
ATOM 837 O O . GLU A 1 108 ? 2.043 0.35 10.875 1 98.5 108 GLU A O 1
ATOM 842 N N . LYS A 1 109 ? -0.117 0.498 10.336 1 98.5 109 LYS A N 1
ATOM 843 C CA . LYS A 1 109 ? -0.015 -0.581 9.352 1 98.5 109 LYS A CA 1
ATOM 844 C C . LYS A 1 109 ? 0.872 -0.176 8.18 1 98.5 109 LYS A C 1
ATOM 846 O O . LYS A 1 109 ? 1.705 -0.962 7.727 1 98.5 109 LYS A O 1
ATOM 851 N N . VAL A 1 110 ? 0.728 1.068 7.715 1 98.56 110 VAL A N 1
ATOM 852 C CA . VAL A 1 110 ? 1.514 1.609 6.613 1 98.56 110 VAL A CA 1
ATOM 853 C C . VAL A 1 110 ? 2.99 1.642 6.996 1 98.56 110 VAL A C 1
ATOM 855 O O . VAL A 1 110 ? 3.855 1.272 6.199 1 98.56 110 VAL A O 1
ATOM 858 N N . ARG A 1 111 ? 3.215 2.012 8.219 1 98.19 111 ARG A N 1
ATOM 859 C CA . ARG A 1 111 ? 4.582 2.104 8.711 1 98.19 111 ARG A CA 1
ATOM 860 C C . ARG A 1 111 ? 5.258 0.735 8.719 1 98.19 111 ARG A C 1
ATOM 862 O O . ARG A 1 111 ? 6.434 0.616 8.375 1 98.19 111 ARG A O 1
ATOM 869 N N . LEU A 1 112 ? 4.543 -0.276 9.094 1 98 112 LEU A N 1
ATOM 870 C CA . LEU A 1 112 ? 5.094 -1.627 9.109 1 98 112 LEU A CA 1
ATOM 871 C C . LEU A 1 112 ? 5.535 -2.047 7.711 1 98 112 LEU A C 1
ATOM 873 O O . LEU A 1 112 ? 6.613 -2.621 7.539 1 98 112 LEU A O 1
ATOM 877 N N . LEU A 1 113 ? 4.75 -1.713 6.746 1 98.25 113 LEU A N 1
ATOM 878 C CA . LEU A 1 113 ? 5.062 -2.055 5.363 1 98.25 113 LEU A CA 1
ATOM 879 C C . LEU A 1 113 ? 6.223 -1.211 4.844 1 98.25 113 LEU A C 1
ATOM 881 O O . LEU A 1 113 ? 7.148 -1.737 4.223 1 98.25 113 LEU A O 1
ATOM 885 N N . ALA A 1 114 ? 6.191 0.078 5.137 1 98.19 114 ALA A N 1
ATOM 886 C CA . ALA A 1 114 ? 7.246 0.995 4.715 1 98.19 114 ALA A CA 1
ATOM 887 C C . ALA A 1 114 ? 8.594 0.588 5.297 1 98.19 114 ALA A C 1
ATOM 889 O O . ALA A 1 114 ? 9.594 0.511 4.578 1 98.19 114 ALA A O 1
ATOM 890 N N . ASP A 1 115 ? 8.594 0.297 6.566 1 97.5 115 ASP A N 1
ATOM 891 C CA . ASP A 1 115 ? 9.82 -0.134 7.23 1 97.5 115 ASP A CA 1
ATOM 892 C C . ASP A 1 115 ? 10.352 -1.423 6.613 1 97.5 115 ASP A C 1
ATOM 894 O O . ASP A 1 115 ? 11.562 -1.562 6.402 1 97.5 115 ASP A O 1
ATOM 898 N N . TRP A 1 116 ? 9.484 -2.352 6.441 1 98.25 116 TRP A N 1
ATOM 899 C CA . TRP A 1 116 ? 9.914 -3.615 5.852 1 98.25 116 TRP A CA 1
ATOM 900 C C . TRP A 1 116 ? 10.602 -3.383 4.508 1 98.25 116 TRP A C 1
ATOM 902 O O . TRP A 1 116 ? 11.656 -3.967 4.23 1 98.25 116 TRP A O 1
ATOM 912 N N . ILE A 1 117 ? 9.984 -2.568 3.641 1 98.06 117 ILE A N 1
ATOM 913 C CA . ILE A 1 117 ? 10.539 -2.289 2.322 1 98.06 117 ILE A CA 1
ATOM 914 C C . ILE A 1 117 ? 11.938 -1.684 2.467 1 98.06 117 ILE A C 1
ATOM 916 O O . ILE A 1 117 ? 12.883 -2.127 1.813 1 98.06 117 ILE A O 1
ATOM 920 N N . GLU A 1 118 ? 12.031 -0.657 3.301 1 97.44 118 GLU A N 1
ATOM 921 C CA . GLU A 1 118 ? 13.305 0.036 3.473 1 97.44 118 GLU A CA 1
ATOM 922 C C . GLU A 1 118 ? 14.375 -0.903 4.023 1 97.44 118 GLU A C 1
ATOM 924 O O . GLU A 1 118 ? 15.508 -0.918 3.537 1 97.44 118 GLU A O 1
ATOM 929 N N . PHE A 1 119 ? 13.984 -1.733 4.949 1 96.56 119 PHE A N 1
ATOM 930 C CA . PHE A 1 119 ? 14.93 -2.629 5.613 1 96.56 119 PHE A CA 1
ATOM 931 C C . PHE A 1 119 ? 15.383 -3.736 4.668 1 96.56 119 PHE A C 1
ATOM 933 O O . PHE A 1 119 ? 16.531 -4.191 4.738 1 96.56 119 PHE A O 1
ATOM 940 N N . ASN A 1 120 ? 14.508 -4.137 3.76 1 97.25 120 ASN A N 1
ATOM 941 C CA . ASN A 1 120 ? 14.812 -5.297 2.93 1 97.25 120 ASN A CA 1
ATOM 942 C C . ASN A 1 120 ? 15.234 -4.887 1.521 1 97.25 120 ASN A C 1
ATOM 944 O O . ASN A 1 120 ? 15.406 -5.738 0.647 1 97.25 120 ASN A O 1
ATOM 948 N N . LEU A 1 121 ? 15.453 -3.602 1.362 1 96.19 121 LEU A N 1
ATOM 949 C CA . LEU A 1 121 ? 15.773 -3.104 0.028 1 96.19 121 LEU A CA 1
ATOM 950 C C . LEU A 1 121 ? 17.016 -3.783 -0.523 1 96.19 121 LEU A C 1
ATOM 952 O O . LEU A 1 121 ? 17.047 -4.188 -1.688 1 96.19 121 LEU A O 1
ATOM 956 N N . PRO A 1 122 ? 18.078 -4.066 0.283 1 93.69 122 PRO A N 1
ATOM 957 C CA . PRO A 1 122 ? 19.25 -4.75 -0.268 1 93.69 122 PRO A CA 1
ATOM 958 C C . PRO A 1 122 ? 18.922 -6.152 -0.78 1 93.69 122 PRO A C 1
ATOM 960 O O . PRO A 1 122 ? 19.422 -6.559 -1.834 1 93.69 122 PRO A O 1
ATOM 963 N N . ARG A 1 123 ? 18.078 -6.863 -0.086 1 94.88 123 ARG A N 1
ATOM 964 C CA . ARG A 1 123 ? 17.688 -8.203 -0.512 1 94.88 123 ARG A CA 1
ATOM 965 C C . ARG A 1 123 ? 16.828 -8.141 -1.768 1 94.88 123 ARG A C 1
ATOM 967 O O . ARG A 1 123 ? 16.984 -8.961 -2.674 1 94.88 123 ARG A O 1
ATOM 974 N N . ILE A 1 124 ? 15.977 -7.18 -1.849 1 96.12 124 ILE A N 1
ATOM 975 C CA . ILE A 1 124 ? 15.078 -7.008 -2.988 1 96.12 124 ILE A CA 1
ATOM 976 C C . ILE A 1 124 ? 15.891 -6.66 -4.234 1 96.12 124 ILE A C 1
ATOM 978 O O . ILE A 1 124 ? 15.633 -7.176 -5.32 1 96.12 124 ILE A O 1
ATOM 982 N N . ALA A 1 125 ? 16.859 -5.828 -4.043 1 93 125 ALA A N 1
ATOM 983 C CA . ALA A 1 125 ? 17.688 -5.34 -5.145 1 93 125 ALA A CA 1
ATOM 984 C C . ALA A 1 125 ? 18.484 -6.477 -5.781 1 93 125 ALA A C 1
ATOM 986 O O . ALA A 1 125 ? 18.922 -6.375 -6.93 1 93 125 ALA A O 1
ATOM 987 N N . GLU A 1 126 ? 18.703 -7.512 -5 1 89.94 126 GLU A N 1
ATOM 988 C CA . GLU A 1 126 ? 19.391 -8.672 -5.562 1 89.94 126 GLU A CA 1
ATOM 989 C C . GLU A 1 126 ? 18.594 -9.273 -6.723 1 89.94 126 GLU A C 1
ATOM 991 O O . GLU A 1 126 ? 19.172 -9.883 -7.621 1 89.94 126 GLU A O 1
ATOM 996 N N . GLY A 1 127 ? 17.297 -9.086 -6.684 1 85.81 127 GLY A N 1
ATOM 997 C CA . GLY A 1 127 ? 16.438 -9.625 -7.727 1 85.81 127 GLY A CA 1
ATOM 998 C C . GLY A 1 127 ? 16.438 -8.789 -8.992 1 85.81 127 GLY A C 1
ATOM 999 O O . GLY A 1 127 ? 16.031 -9.266 -10.055 1 85.81 127 GLY A O 1
ATOM 1000 N N . TRP A 1 128 ? 16.859 -7.535 -8.891 1 85 128 TRP A N 1
ATOM 1001 C CA . TRP A 1 128 ? 16.859 -6.645 -10.047 1 85 128 TRP A CA 1
ATOM 1002 C C . TRP A 1 128 ? 17.938 -7.031 -11.039 1 85 128 TRP A C 1
ATOM 1004 O O . TRP A 1 128 ? 17.797 -6.809 -12.242 1 85 128 TRP A O 1
ATOM 1014 N N . ALA A 1 129 ? 19.047 -7.492 -10.531 1 69.31 129 ALA A N 1
ATOM 1015 C CA . ALA A 1 129 ? 20.141 -7.91 -11.398 1 69.31 129 ALA A CA 1
ATOM 1016 C C . ALA A 1 129 ? 19.719 -9.039 -12.328 1 69.31 129 ALA A C 1
ATOM 1018 O O . ALA A 1 129 ? 20.188 -9.133 -13.461 1 69.31 129 ALA A O 1
ATOM 1019 N N . ASN A 1 130 ? 18.906 -9.797 -11.844 1 58.59 130 ASN A N 1
ATOM 1020 C CA . ASN A 1 130 ? 18.5 -10.945 -12.641 1 58.59 130 ASN A CA 1
ATOM 1021 C C . ASN A 1 130 ? 17.562 -10.539 -13.773 1 58.59 130 ASN A C 1
ATOM 1023 O O . ASN A 1 130 ? 17.406 -11.273 -14.75 1 58.59 130 ASN A O 1
ATOM 1027 N N . ARG A 1 131 ? 16.844 -9.406 -13.656 1 56.56 131 ARG A N 1
ATOM 1028 C CA . ARG A 1 131 ? 15.992 -8.906 -14.727 1 56.56 131 ARG A CA 1
ATOM 1029 C C . ARG A 1 131 ? 16.812 -8.531 -15.953 1 56.56 131 ARG A C 1
ATOM 1031 O O . ARG A 1 131 ? 16.375 -8.719 -17.094 1 56.56 131 ARG A O 1
ATOM 1038 N N . GLN A 1 132 ? 17.844 -7.816 -15.797 1 49.84 132 GLN A N 1
ATOM 1039 C CA . GLN A 1 132 ? 18.672 -7.383 -16.906 1 49.84 132 GLN A CA 1
ATOM 1040 C C . GLN A 1 132 ? 19.266 -8.578 -17.656 1 49.84 132 GLN A C 1
ATOM 1042 O O . GLN A 1 132 ? 19.438 -8.539 -18.875 1 49.84 132 GLN A O 1
ATOM 1047 N N . ASP A 1 133 ? 19.594 -9.469 -16.984 1 46.19 133 ASP A N 1
ATOM 1048 C CA . ASP A 1 133 ? 20.25 -10.578 -17.672 1 46.19 133 ASP A CA 1
ATOM 1049 C C . ASP A 1 133 ? 19.234 -11.406 -18.469 1 46.19 133 ASP A C 1
ATOM 1051 O O . ASP A 1 133 ? 19.578 -11.961 -19.516 1 46.19 133 ASP A O 1
ATOM 1055 N N . ALA A 1 134 ? 18.078 -11.609 -17.984 1 45.69 134 ALA A N 1
ATOM 1056 C CA . ALA A 1 134 ? 17.156 -12.398 -18.797 1 45.69 134 ALA A CA 1
ATOM 1057 C C . ALA A 1 134 ? 16.781 -11.672 -20.078 1 45.69 134 ALA A C 1
ATOM 1059 O O . ALA A 1 134 ? 16.312 -12.289 -21.047 1 45.69 134 ALA A O 1
ATOM 1060 N N . ALA A 1 135 ? 16.688 -10.344 -20.156 1 41.19 135 ALA A N 1
ATOM 1061 C CA . ALA A 1 135 ? 16.484 -9.672 -21.438 1 41.19 135 ALA A CA 1
ATOM 1062 C C . ALA A 1 135 ? 17.688 -9.828 -22.344 1 41.19 135 ALA A C 1
ATOM 1064 O O . ALA A 1 135 ? 17.641 -9.492 -23.531 1 41.19 135 ALA A O 1
ATOM 1065 N N . ALA A 1 136 ? 18.766 -9.953 -21.828 1 43.84 136 ALA A N 1
ATOM 1066 C CA . ALA A 1 136 ? 19.938 -10.031 -22.703 1 43.84 136 ALA A CA 1
ATOM 1067 C C . ALA A 1 136 ? 20.031 -11.398 -23.375 1 43.84 136 ALA A C 1
ATOM 1069 O O . ALA A 1 136 ? 20.859 -11.602 -24.266 1 43.84 136 ALA A O 1
ATOM 1070 N N . ASP A 1 137 ? 19.344 -12.305 -22.719 1 34.94 137 ASP A N 1
ATOM 1071 C CA . ASP A 1 137 ? 19.453 -13.578 -23.406 1 34.94 137 ASP A CA 1
ATOM 1072 C C . ASP A 1 137 ? 18.281 -13.781 -24.375 1 34.94 137 ASP A C 1
ATOM 1074 O O . ASP A 1 137 ? 17.141 -13.438 -24.047 1 34.94 137 ASP A O 1
ATOM 1078 N N . MET B 1 1 ? 10.836 -2.688 38.594 1 31.06 1 MET B N 1
ATOM 1079 C CA . MET B 1 1 ? 10.734 -1.742 37.469 1 31.06 1 MET B CA 1
ATOM 1080 C C . MET B 1 1 ? 10.969 -2.439 36.156 1 31.06 1 MET B C 1
ATOM 1082 O O . MET B 1 1 ? 11.992 -3.1 35.969 1 31.06 1 MET B O 1
ATOM 1086 N N . PRO B 1 2 ? 9.969 -2.795 35.375 1 38.69 2 PRO B N 1
ATOM 1087 C CA . PRO B 1 2 ? 10.242 -3.615 34.188 1 38.69 2 PRO B CA 1
ATOM 1088 C C . PRO B 1 2 ? 11.242 -2.961 33.219 1 38.69 2 PRO B C 1
ATOM 1090 O O . PRO B 1 2 ? 11.352 -1.732 33.188 1 38.69 2 PRO B O 1
ATOM 1093 N N . GLU B 1 3 ? 12.453 -3.516 32.969 1 41.31 3 GLU B N 1
ATOM 1094 C CA . GLU B 1 3 ? 13.492 -3.018 32.062 1 41.31 3 GLU B CA 1
ATOM 1095 C C . GLU B 1 3 ? 12.938 -2.715 30.688 1 41.31 3 GLU B C 1
ATOM 1097 O O . GLU B 1 3 ? 12.062 -3.432 30.203 1 41.31 3 GLU B O 1
ATOM 1102 N N . PRO B 1 4 ? 12.883 -1.418 30.312 1 40.41 4 PRO B N 1
ATOM 1103 C CA . PRO B 1 4 ? 12.492 -1.156 28.938 1 40.41 4 PRO B CA 1
ATOM 1104 C C . PRO B 1 4 ? 13.125 -2.133 27.938 1 40.41 4 PRO B C 1
ATOM 1106 O O . PRO B 1 4 ? 14.281 -2.529 28.125 1 40.41 4 PRO B O 1
ATOM 1109 N N . ASP B 1 5 ? 12.625 -3.227 27.641 1 41.66 5 ASP B N 1
ATOM 1110 C CA . ASP B 1 5 ? 13.133 -4.109 26.594 1 41.66 5 ASP B CA 1
ATOM 1111 C C . ASP B 1 5 ? 13.656 -3.311 25.406 1 41.66 5 ASP B C 1
ATOM 1113 O O . ASP B 1 5 ? 12.875 -2.861 24.562 1 41.66 5 ASP B O 1
ATOM 1117 N N . ASP B 1 6 ? 14.547 -2.305 25.578 1 41.28 6 ASP B N 1
ATOM 1118 C CA . ASP B 1 6 ? 15.375 -1.517 24.672 1 41.28 6 ASP B CA 1
ATOM 11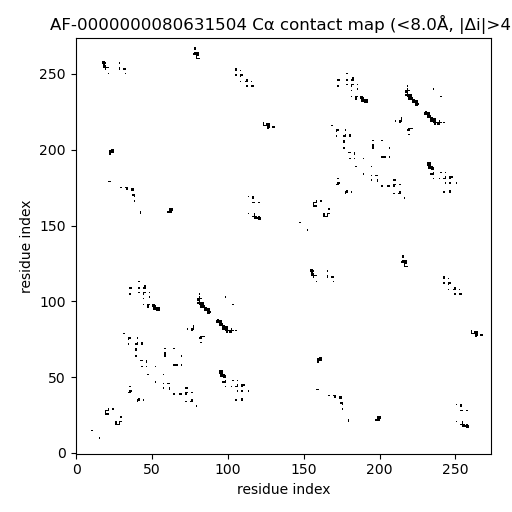19 C C . ASP B 1 6 ? 16.047 -2.406 23.625 1 41.28 6 ASP B C 1
ATOM 1121 O O . ASP B 1 6 ? 17.266 -2.514 23.594 1 41.28 6 ASP B O 1
ATOM 1125 N N . ASP B 1 7 ? 15.641 -3.533 23.391 1 44.19 7 ASP B N 1
ATOM 1126 C CA . ASP B 1 7 ? 16.359 -4.285 22.375 1 44.19 7 ASP B CA 1
ATOM 1127 C C . ASP B 1 7 ? 16.531 -3.465 21.094 1 44.19 7 ASP B C 1
ATOM 1129 O O . ASP B 1 7 ? 16.344 -3.98 20 1 44.19 7 ASP B O 1
ATOM 1133 N N . TYR B 1 8 ? 16.344 -2.16 21.156 1 50.31 8 TYR B N 1
ATOM 1134 C CA . TYR B 1 8 ? 16.719 -1.332 20.016 1 50.31 8 TYR B CA 1
ATOM 1135 C C . TYR B 1 8 ? 18.203 -1.487 19.688 1 50.31 8 TYR B C 1
ATOM 1137 O O . TYR B 1 8 ? 19.047 -0.872 20.328 1 50.31 8 TYR B O 1
ATOM 1145 N N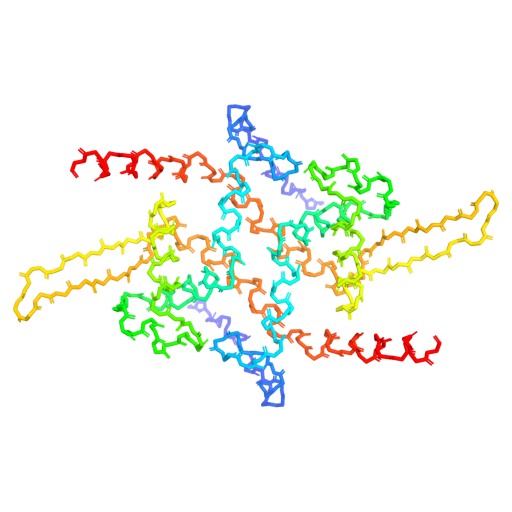 . THR B 1 9 ? 18.672 -2.66 19.406 1 55.81 9 THR B N 1
ATOM 1146 C CA . THR B 1 9 ? 20.016 -2.688 18.828 1 55.81 9 THR B CA 1
ATOM 1147 C C . THR B 1 9 ? 20.062 -1.846 17.562 1 55.81 9 THR B C 1
ATOM 1149 O O . THR B 1 9 ? 19.391 -2.15 16.578 1 55.81 9 THR B O 1
ATOM 1152 N N . PRO B 1 10 ? 20.547 -0.646 17.797 1 63.28 10 PRO B N 1
ATOM 1153 C CA . PRO B 1 10 ? 20.672 0.143 16.562 1 63.28 10 PRO B CA 1
ATOM 1154 C C . PRO B 1 10 ? 21.281 -0.649 15.406 1 63.28 10 PRO B C 1
ATOM 1156 O O . PRO B 1 10 ? 22.125 -1.522 15.633 1 63.28 10 PRO B O 1
ATOM 1159 N N . LEU B 1 11 ? 20.531 -0.672 14.375 1 68.94 11 LEU B N 1
ATOM 1160 C CA . LEU B 1 11 ? 21.062 -1.317 13.172 1 68.94 11 LEU B CA 1
ATOM 1161 C C . LEU B 1 11 ? 22.5 -0.893 12.922 1 68.94 11 LEU B C 1
ATOM 1163 O O . LEU B 1 11 ? 22.875 0.252 13.188 1 68.94 11 LEU B O 1
ATOM 1167 N N . PRO B 1 12 ? 23.391 -1.869 12.695 1 72.38 12 PRO B N 1
ATOM 1168 C CA . PRO B 1 12 ? 24.734 -1.494 12.273 1 72.38 12 PRO B CA 1
ATOM 1169 C C . PRO B 1 12 ? 24.734 -0.41 11.195 1 72.38 12 PRO B C 1
ATOM 1171 O O . PRO B 1 12 ? 23.797 -0.319 10.406 1 72.38 12 PRO B O 1
ATOM 1174 N N . LEU B 1 13 ? 25.734 0.429 11.336 1 71.62 13 LEU B N 1
ATOM 1175 C CA . LEU B 1 13 ? 25.859 1.559 10.422 1 71.62 13 LEU B CA 1
ATOM 1176 C C . LEU B 1 13 ? 25.75 1.1 8.969 1 71.62 13 LEU B C 1
ATOM 1178 O O . LEU B 1 13 ? 25.141 1.778 8.148 1 71.62 13 LEU B O 1
ATOM 1182 N N . SER B 1 14 ? 26.406 -0.022 8.664 1 71.69 14 SER B N 1
ATOM 1183 C CA . SER B 1 14 ? 26.375 -0.534 7.297 1 71.69 14 SER B CA 1
ATOM 1184 C C . SER B 1 14 ? 24.938 -0.797 6.836 1 71.69 14 SER B C 1
ATOM 1186 O O . SER B 1 14 ? 24.594 -0.549 5.68 1 71.69 14 SER B O 1
ATOM 1188 N N . GLU B 1 15 ? 24.188 -1.336 7.758 1 71.56 15 GLU B N 1
ATOM 1189 C CA . GLU B 1 15 ? 22.797 -1.628 7.426 1 71.56 15 GLU B CA 1
ATOM 1190 C C . GLU B 1 15 ? 21.984 -0.345 7.281 1 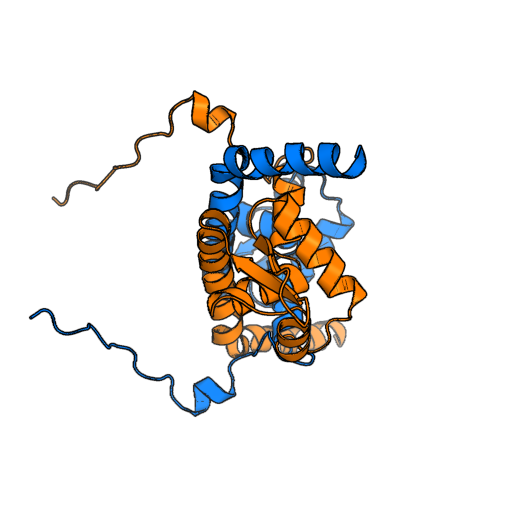71.56 15 GLU B C 1
ATOM 1192 O O . GLU B 1 15 ? 21.109 -0.254 6.418 1 71.56 15 GLU B O 1
ATOM 1197 N N . ARG B 1 16 ? 22.281 0.569 8.055 1 72.69 16 ARG B N 1
ATOM 1198 C CA . ARG B 1 16 ? 21.578 1.854 7.988 1 72.69 16 ARG B CA 1
ATOM 1199 C C . ARG B 1 16 ? 21.859 2.557 6.66 1 72.69 16 ARG B C 1
ATOM 1201 O O . ARG B 1 16 ? 20.984 3.223 6.113 1 72.69 16 ARG B O 1
ATOM 1208 N N . MET B 1 17 ? 22.969 2.252 6.223 1 74.19 17 MET B N 1
ATOM 1209 C CA . MET B 1 17 ? 23.406 2.926 5 1 74.19 17 MET B CA 1
ATOM 1210 C C . MET B 1 17 ? 22.766 2.279 3.771 1 74.19 17 MET B C 1
ATOM 1212 O O . MET B 1 17 ? 22.656 2.914 2.721 1 74.19 17 MET B O 1
ATOM 1216 N N . GLN B 1 18 ? 22.344 1.105 3.947 1 79.75 18 GLN B N 1
ATOM 1217 C CA . GLN B 1 18 ? 21.828 0.382 2.793 1 79.75 18 GLN B CA 1
ATOM 1218 C C . GLN B 1 18 ? 20.297 0.406 2.777 1 79.75 18 GLN B C 1
ATOM 1220 O O . GLN B 1 18 ? 19.672 0.099 1.757 1 79.75 18 GLN B O 1
ATOM 1225 N N . ARG B 1 19 ? 19.891 0.905 3.838 1 88.69 19 ARG B N 1
ATOM 1226 C CA . ARG B 1 19 ? 18.438 0.918 3.961 1 88.69 19 ARG B CA 1
ATOM 1227 C C . ARG B 1 19 ? 17.812 1.961 3.035 1 88.69 19 ARG B C 1
ATOM 1229 O O . ARG B 1 19 ? 18.422 3.008 2.783 1 88.69 19 ARG B O 1
ATOM 1236 N N . GLY B 1 20 ? 16.625 1.671 2.525 1 91.31 20 GLY B N 1
ATOM 1237 C CA . GLY B 1 20 ? 15.906 2.639 1.716 1 91.31 20 GLY B CA 1
ATOM 1238 C C . GLY B 1 20 ? 15.32 3.775 2.529 1 91.31 20 GLY B C 1
ATOM 1239 O O . GLY B 1 20 ? 15.227 3.688 3.756 1 91.31 20 GLY B O 1
ATOM 1240 N N . ASP B 1 21 ? 15.102 4.832 1.811 1 95.94 21 ASP B N 1
ATOM 1241 C CA . ASP B 1 21 ? 14.43 6 2.363 1 95.94 21 ASP B CA 1
ATOM 1242 C C . ASP B 1 21 ? 13.273 6.445 1.467 1 95.94 21 ASP B C 1
ATOM 1244 O O . ASP B 1 21 ? 13.477 7.207 0.521 1 95.94 21 ASP B O 1
ATOM 1248 N N . LEU B 1 22 ? 12.109 6.133 1.902 1 97.19 22 LEU B N 1
ATOM 1249 C CA . LEU B 1 22 ? 10.945 6.41 1.069 1 97.19 22 LEU B CA 1
ATOM 1250 C C . LEU B 1 22 ? 10.711 7.91 0.939 1 97.19 22 LEU B C 1
ATOM 1252 O O . LEU B 1 22 ? 10.055 8.359 0 1 97.19 22 LEU B O 1
ATOM 1256 N N . MET B 1 23 ? 11.273 8.695 1.9 1 96.75 23 MET B N 1
ATOM 1257 C CA . MET B 1 23 ? 11.062 10.141 1.859 1 96.75 23 MET B CA 1
ATOM 1258 C C . MET B 1 23 ? 11.953 10.789 0.804 1 96.75 23 MET B C 1
ATOM 1260 O O . MET B 1 23 ? 11.727 11.938 0.411 1 96.75 23 MET B O 1
ATOM 1264 N N . ALA B 1 24 ? 12.984 10.078 0.392 1 95.69 24 ALA B N 1
ATOM 1265 C CA . ALA B 1 24 ? 13.891 10.57 -0.64 1 95.69 24 ALA B CA 1
ATOM 1266 C C . ALA B 1 24 ? 13.352 10.273 -2.035 1 95.69 24 ALA B C 1
ATOM 1268 O O . ALA B 1 24 ? 13.133 9.109 -2.387 1 95.69 24 ALA B O 1
ATOM 1269 N N . ALA B 1 25 ? 13.242 11.227 -2.832 1 93.94 25 ALA B N 1
ATOM 1270 C CA . ALA B 1 25 ? 12.57 11.133 -4.125 1 93.94 25 ALA B CA 1
ATOM 1271 C C . ALA B 1 25 ? 13.266 10.117 -5.027 1 93.94 25 ALA B C 1
ATOM 1273 O O . ALA B 1 25 ? 12.609 9.406 -5.793 1 93.94 25 ALA B O 1
ATOM 1274 N N . ALA B 1 26 ? 14.516 9.977 -4.949 1 92.75 26 ALA B N 1
ATOM 1275 C CA . ALA B 1 26 ? 15.281 9.18 -5.91 1 92.75 26 ALA B CA 1
ATOM 1276 C C . ALA B 1 26 ? 15.531 7.77 -5.375 1 92.75 26 ALA B C 1
ATOM 1278 O O . ALA B 1 26 ? 16.188 6.957 -6.035 1 92.75 26 ALA B O 1
ATOM 1279 N N . CYS B 1 27 ? 15.055 7.5 -4.258 1 94.69 27 CYS B N 1
ATOM 1280 C CA . CYS B 1 27 ? 15.352 6.203 -3.654 1 94.69 27 CYS B CA 1
ATOM 1281 C C . CYS B 1 27 ? 14.641 5.078 -4.391 1 94.69 27 CYS B C 1
ATOM 1283 O O . CYS B 1 27 ? 13.43 5.152 -4.617 1 94.69 27 CYS B O 1
ATOM 1285 N N . PRO B 1 28 ? 15.336 3.965 -4.641 1 94.62 28 PRO B N 1
ATOM 1286 C CA . PRO B 1 28 ? 14.719 2.846 -5.359 1 94.62 28 PRO B CA 1
ATOM 1287 C C . PRO B 1 28 ? 13.586 2.188 -4.574 1 94.62 28 PRO B C 1
ATOM 1289 O O . PRO B 1 28 ? 12.797 1.431 -5.141 1 94.62 28 PRO B O 1
ATOM 1292 N N . SER B 1 29 ? 13.531 2.439 -3.283 1 96.25 29 SER B N 1
ATOM 1293 C CA . SER B 1 29 ? 12.461 1.871 -2.475 1 96.25 29 SER B CA 1
ATOM 1294 C C . SER B 1 29 ? 11.094 2.357 -2.947 1 96.25 29 SER B C 1
ATOM 1296 O O . SER B 1 29 ? 10.078 1.691 -2.729 1 96.25 29 SER B O 1
ATOM 1298 N N . ARG B 1 30 ? 11.039 3.447 -3.631 1 97.12 30 ARG B N 1
ATOM 1299 C CA . ARG B 1 30 ? 9.781 3.99 -4.133 1 97.12 30 ARG B CA 1
ATOM 1300 C C . ARG B 1 30 ? 9.18 3.078 -5.195 1 97.12 30 ARG B C 1
ATOM 1302 O O . ARG B 1 30 ? 7.957 2.928 -5.27 1 97.12 30 ARG B O 1
ATOM 1309 N N . GLU B 1 31 ? 10.031 2.529 -5.984 1 96.5 31 GLU B N 1
ATOM 1310 C CA . GLU B 1 31 ? 9.539 1.614 -7.008 1 96.5 31 GLU B CA 1
ATOM 1311 C C . GLU B 1 31 ? 9.008 0.325 -6.391 1 96.5 31 GLU B C 1
ATOM 1313 O O . GLU B 1 31 ? 7.988 -0.207 -6.832 1 96.5 31 GLU B O 1
ATOM 1318 N N . VAL B 1 32 ? 9.672 -0.147 -5.391 1 97.75 32 VAL B N 1
ATOM 1319 C CA . VAL B 1 32 ? 9.219 -1.341 -4.688 1 97.75 32 VAL B CA 1
ATOM 1320 C C . VAL B 1 32 ? 7.875 -1.064 -4.012 1 97.75 32 VAL B C 1
ATOM 1322 O O . VAL B 1 32 ? 6.961 -1.891 -4.07 1 97.75 32 VAL B O 1
ATOM 1325 N N . LEU B 1 33 ? 7.781 0.112 -3.338 1 98.38 33 LEU B N 1
ATOM 1326 C CA . LEU B 1 33 ? 6.516 0.527 -2.746 1 98.38 33 LEU B CA 1
ATOM 1327 C C . LEU B 1 33 ? 5.391 0.481 -3.777 1 98.38 33 LEU B C 1
ATOM 1329 O O . LEU B 1 33 ? 4.332 -0.099 -3.523 1 98.38 33 LEU B O 1
ATOM 1333 N N . LYS B 1 34 ? 5.625 0.998 -4.902 1 97.88 34 LYS B N 1
ATOM 1334 C CA . LYS B 1 34 ? 4.641 1.038 -5.98 1 97.88 34 LYS B CA 1
ATOM 1335 C C . LYS B 1 34 ? 4.191 -0.368 -6.371 1 97.88 34 LYS B C 1
ATOM 1337 O O . LYS B 1 34 ? 2.998 -0.617 -6.547 1 97.88 34 LYS B O 1
ATOM 1342 N N . HIS B 1 35 ? 5.117 -1.265 -6.488 1 98.25 35 HIS B N 1
ATOM 1343 C CA . HIS B 1 35 ? 4.797 -2.627 -6.902 1 98.25 35 HIS B CA 1
ATOM 1344 C C . HIS B 1 35 ? 3.982 -3.348 -5.836 1 98.25 35 HIS B C 1
ATOM 1346 O O . HIS B 1 35 ? 2.947 -3.949 -6.137 1 98.25 35 HIS B O 1
ATOM 1352 N N . VAL B 1 36 ? 4.379 -3.217 -4.586 1 98.25 36 VAL B N 1
ATOM 1353 C CA . VAL B 1 36 ? 3.811 -4.004 -3.496 1 98.25 36 VAL B CA 1
ATOM 1354 C C . VAL B 1 36 ? 2.461 -3.418 -3.086 1 98.25 36 VAL B C 1
ATOM 1356 O O . VAL B 1 36 ? 1.595 -4.133 -2.578 1 98.25 36 VAL B O 1
ATOM 1359 N N . THR B 1 37 ? 2.27 -2.121 -3.393 1 98.25 37 THR B N 1
ATOM 1360 C CA . THR B 1 37 ? 1.078 -1.473 -2.855 1 98.25 37 THR B CA 1
ATOM 1361 C C . THR B 1 37 ? 0.1 -1.128 -3.975 1 98.25 37 THR B C 1
ATOM 1363 O O . THR B 1 37 ? -0.995 -0.623 -3.715 1 98.25 37 THR B O 1
ATOM 1366 N N . SER B 1 38 ? 0.478 -1.378 -5.238 1 98.19 38 SER B N 1
ATOM 1367 C CA . SER B 1 38 ? -0.52 -1.229 -6.293 1 98.19 38 SER B CA 1
ATOM 1368 C C . SER B 1 38 ? -1.731 -2.119 -6.039 1 98.19 38 SER B C 1
ATOM 1370 O O . SER B 1 38 ? -1.627 -3.137 -5.348 1 98.19 38 SER B O 1
ATOM 1372 N N . ARG B 1 39 ? -2.85 -1.765 -6.617 1 98.06 39 ARG B N 1
ATOM 1373 C CA . ARG B 1 39 ? -4.062 -2.561 -6.449 1 98.06 39 ARG B CA 1
ATOM 1374 C C . ARG B 1 39 ? -3.793 -4.035 -6.734 1 98.06 39 ARG B C 1
ATOM 1376 O O . ARG B 1 39 ? -4.074 -4.895 -5.898 1 98.06 39 ARG B O 1
ATOM 1383 N N . TRP B 1 40 ? -3.227 -4.234 -7.848 1 98.69 40 TRP B N 1
ATOM 1384 C CA . TRP B 1 40 ? -3.041 -5.613 -8.289 1 98.69 40 TRP B CA 1
ATOM 1385 C C . TRP B 1 40 ? -1.906 -6.281 -7.52 1 98.69 40 TRP B C 1
ATOM 1387 O O . TRP B 1 40 ? -1.955 -7.484 -7.246 1 98.69 40 TRP B O 1
ATOM 1397 N N . GLY B 1 41 ? -0.858 -5.512 -7.148 1 98.75 41 GLY B N 1
ATOM 1398 C CA . GLY B 1 41 ? 0.211 -6.047 -6.32 1 98.75 41 GLY B CA 1
ATOM 1399 C C . GLY B 1 41 ? -0.274 -6.57 -4.984 1 98.75 41 GLY B C 1
ATOM 1400 O O . GLY B 1 41 ? 0.057 -7.688 -4.59 1 98.75 41 GLY B O 1
ATOM 1401 N N . VAL B 1 42 ? -1.104 -5.801 -4.352 1 98.81 42 VAL B N 1
ATOM 1402 C CA . VAL B 1 42 ? -1.693 -6.172 -3.068 1 98.81 42 VAL B CA 1
ATOM 1403 C C . VAL B 1 42 ? -2.514 -7.449 -3.227 1 98.81 42 VAL B C 1
ATOM 1405 O O . VAL B 1 42 ? -2.334 -8.406 -2.471 1 98.81 42 VAL B O 1
ATOM 1408 N N . LEU B 1 43 ? -3.35 -7.504 -4.211 1 98.69 43 LEU B N 1
ATOM 1409 C CA . LEU B 1 43 ? -4.297 -8.602 -4.352 1 98.69 43 LEU B CA 1
ATOM 1410 C C . LEU B 1 43 ? -3.582 -9.891 -4.762 1 98.69 43 LEU B C 1
ATOM 1412 O O . LEU B 1 43 ? -3.928 -10.977 -4.293 1 98.69 43 LEU B O 1
ATOM 1416 N N . VAL B 1 44 ? -2.545 -9.766 -5.566 1 98.88 44 VAL B N 1
ATOM 1417 C CA . VAL B 1 44 ? -1.763 -10.93 -5.973 1 98.88 44 VAL B CA 1
ATOM 1418 C C . VAL B 1 44 ? -1.021 -11.5 -4.766 1 98.88 44 VAL B C 1
ATOM 1420 O O . VAL B 1 44 ? -1.026 -12.711 -4.543 1 98.88 44 VAL B O 1
ATOM 1423 N N . LEU B 1 45 ? -0.373 -10.633 -4.004 1 98.88 45 LEU B N 1
ATOM 1424 C CA . LEU B 1 45 ? 0.361 -11.078 -2.824 1 98.88 45 LEU B CA 1
ATOM 1425 C C . LEU B 1 45 ? -0.568 -11.789 -1.843 1 98.88 45 LEU B C 1
ATOM 1427 O O . LEU B 1 45 ? -0.226 -12.844 -1.309 1 98.88 45 LEU B O 1
ATOM 1431 N N . ILE B 1 46 ? -1.729 -11.25 -1.634 1 98.69 46 ILE B N 1
ATOM 1432 C CA . ILE B 1 46 ? -2.691 -11.844 -0.708 1 98.69 46 ILE B CA 1
ATOM 1433 C C . ILE B 1 46 ? -3.174 -13.188 -1.25 1 98.69 46 ILE B C 1
ATOM 1435 O O . ILE B 1 46 ? -3.248 -14.172 -0.51 1 98.69 46 ILE B O 1
ATOM 1439 N N . ALA B 1 47 ? -3.52 -13.25 -2.514 1 98.69 47 ALA B N 1
ATOM 1440 C CA . ALA B 1 47 ? -3.994 -14.484 -3.121 1 98.69 47 ALA B CA 1
ATOM 1441 C C . ALA B 1 47 ? -2.961 -15.602 -2.969 1 98.69 47 ALA B C 1
ATOM 1443 O O . ALA B 1 47 ? -3.311 -16.734 -2.646 1 98.69 47 ALA B O 1
ATOM 1444 N N . LEU B 1 48 ? -1.725 -15.273 -3.125 1 98.81 48 LEU B N 1
ATOM 1445 C CA . LEU B 1 48 ? -0.663 -16.266 -3.146 1 98.81 48 LEU B CA 1
ATOM 1446 C C . LEU B 1 48 ? -0.313 -16.719 -1.731 1 98.81 48 LEU B C 1
ATOM 1448 O O . LEU B 1 48 ? 0.458 -17.672 -1.548 1 98.81 48 LEU B O 1
ATOM 1452 N N . GLU B 1 49 ? -0.824 -16.047 -0.745 1 98.12 49 GLU B N 1
ATOM 1453 C CA . GLU B 1 49 ? -0.626 -16.516 0.621 1 98.12 49 GLU B CA 1
ATOM 1454 C C . GLU B 1 49 ? -1.228 -17.906 0.813 1 98.12 49 GLU B C 1
ATOM 1456 O O . GLU B 1 49 ? -0.801 -18.656 1.694 1 98.12 49 GLU B O 1
ATOM 1461 N N . SER B 1 50 ? -2.186 -18.203 0.093 1 96.62 50 SER B N 1
ATOM 1462 C CA . SER B 1 50 ? -2.844 -19.5 0.217 1 96.62 50 SER B CA 1
ATOM 1463 C C . SER B 1 50 ? -1.98 -20.625 -0.363 1 96.62 50 SER B C 1
ATOM 1465 O O . SER B 1 50 ? -2.236 -21.797 -0.117 1 96.62 50 SER B O 1
ATOM 1467 N N . GLY B 1 51 ? -1.029 -20.234 -1.189 1 98 51 GLY B N 1
ATOM 1468 C CA . GLY B 1 51 ? -0.138 -21.219 -1.781 1 98 51 GLY B CA 1
ATOM 1469 C C . GLY B 1 51 ? 0.162 -20.953 -3.244 1 98 51 GLY B C 1
ATOM 1470 O O . GLY B 1 51 ? 0.14 -19.812 -3.686 1 98 51 GLY B O 1
ATOM 1471 N N . THR B 1 52 ? 0.542 -22.031 -3.902 1 98.56 52 THR B N 1
ATOM 1472 C CA . THR B 1 52 ? 0.897 -21.969 -5.316 1 98.56 52 THR B CA 1
ATOM 1473 C C . THR B 1 52 ? -0.354 -21.891 -6.184 1 98.56 52 THR B C 1
ATOM 1475 O O . THR B 1 52 ? -1.3 -22.656 -6 1 98.56 52 THR B O 1
ATOM 1478 N N . LEU B 1 53 ? -0.38 -20.969 -7.137 1 98.81 53 LEU B N 1
ATOM 1479 C CA . LEU B 1 53 ? -1.531 -20.797 -8.016 1 98.81 53 LEU B CA 1
ATOM 1480 C C . LEU B 1 53 ? -1.087 -20.625 -9.461 1 98.81 53 LEU B C 1
ATOM 1482 O O . LEU B 1 53 ? -0.032 -20.047 -9.734 1 98.81 53 LEU B O 1
ATOM 1486 N N . ARG B 1 5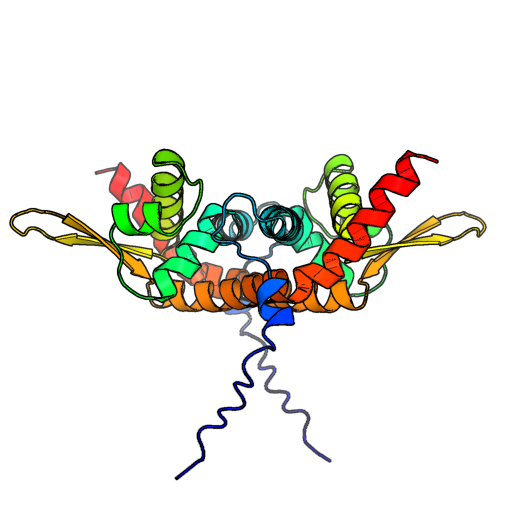4 ? -1.981 -21.109 -10.305 1 98.38 54 ARG B N 1
ATOM 1487 C CA . ARG B 1 54 ? -1.776 -20.859 -11.727 1 98.38 54 ARG B CA 1
ATOM 1488 C C . ARG B 1 54 ? -2.316 -19.484 -12.117 1 98.38 54 ARG B C 1
ATOM 1490 O O . ARG B 1 54 ? -3.057 -18.859 -11.352 1 98.38 54 ARG B O 1
ATOM 1497 N N . PHE B 1 55 ? -1.872 -19.062 -13.367 1 98.62 55 PHE B N 1
ATOM 1498 C CA . PHE B 1 55 ? -2.293 -17.766 -13.883 1 98.62 55 PHE B CA 1
ATOM 1499 C C . PHE B 1 55 ? -3.812 -17.656 -13.914 1 98.62 55 PHE B C 1
ATOM 1501 O O . PHE B 1 55 ? -4.379 -16.672 -13.453 1 98.62 55 PHE B O 1
ATOM 1508 N N . SER B 1 56 ? -4.418 -18.719 -14.336 1 98.12 56 SER B N 1
ATOM 1509 C CA . SER B 1 56 ? -5.871 -18.734 -14.477 1 98.12 56 SER B CA 1
ATOM 1510 C C . SER B 1 56 ? -6.559 -18.688 -13.117 1 98.12 56 SER B C 1
ATOM 1512 O O . SER B 1 56 ? -7.617 -18.062 -12.977 1 98.12 56 SER B O 1
ATOM 1514 N N . GLU B 1 57 ? -6.008 -19.312 -12.164 1 98.56 57 GLU B N 1
ATOM 1515 C CA . GLU B 1 57 ? -6.547 -19.281 -10.812 1 98.56 57 GLU B CA 1
ATOM 1516 C C . GLU B 1 57 ? -6.438 -17.891 -10.195 1 98.56 57 GLU B C 1
ATOM 1518 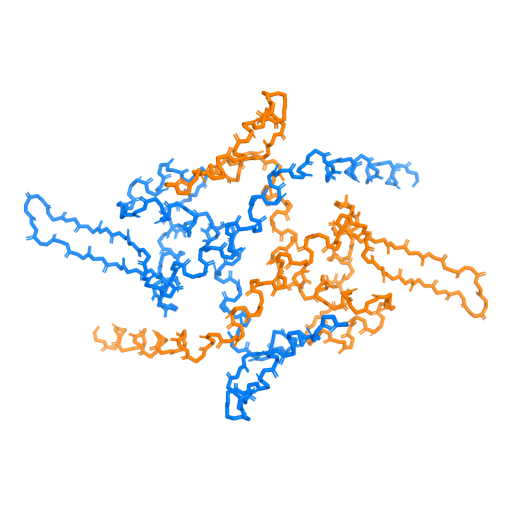O O . GLU B 1 57 ? -7.371 -17.422 -9.539 1 98.56 57 GLU B O 1
ATOM 1523 N N . LEU B 1 58 ? -5.316 -17.219 -10.383 1 98.69 58 LEU B N 1
ATOM 1524 C CA . LEU B 1 58 ? -5.145 -15.852 -9.93 1 98.69 58 LEU B CA 1
ATOM 1525 C C . LEU B 1 58 ? -6.172 -14.93 -10.586 1 98.69 58 LEU B C 1
ATOM 1527 O O . LEU B 1 58 ? -6.801 -14.117 -9.914 1 98.69 58 LEU B O 1
ATOM 1531 N N . ARG B 1 59 ? -6.348 -15.133 -11.859 1 98.5 59 ARG B N 1
ATOM 1532 C CA . ARG B 1 59 ? -7.293 -14.312 -12.617 1 98.5 59 ARG B CA 1
ATOM 1533 C C . ARG B 1 59 ? -8.711 -14.492 -12.086 1 98.5 59 ARG B C 1
ATOM 1535 O O . ARG B 1 59 ? -9.477 -13.523 -12.008 1 98.5 59 ARG B O 1
ATOM 1542 N N . ARG B 1 60 ? -9.031 -15.711 -11.656 1 97.75 60 ARG B N 1
ATOM 1543 C CA . ARG B 1 60 ? -10.367 -16.016 -11.148 1 97.75 60 ARG B CA 1
ATOM 1544 C C . ARG B 1 60 ? -10.555 -15.453 -9.742 1 97.75 60 ARG B C 1
ATOM 1546 O O . ARG B 1 60 ? -11.641 -14.984 -9.391 1 97.75 60 ARG B O 1
ATOM 1553 N N . THR B 1 61 ? -9.547 -15.5 -8.992 1 97.62 61 THR B N 1
ATOM 1554 C CA . THR B 1 61 ? -9.578 -15.102 -7.59 1 97.62 61 THR B CA 1
ATOM 1555 C C . THR B 1 61 ? -9.656 -13.586 -7.461 1 97.62 61 THR B C 1
ATOM 1557 O O . THR B 1 61 ? -10.312 -13.07 -6.555 1 97.62 61 THR B O 1
ATOM 1560 N N . ILE B 1 62 ? -8.992 -12.859 -8.367 1 98.19 62 ILE B N 1
ATOM 1561 C CA . ILE B 1 62 ? -8.859 -11.414 -8.289 1 98.19 62 ILE B CA 1
ATOM 1562 C C . ILE B 1 62 ? -9.875 -10.75 -9.211 1 98.19 62 ILE B C 1
ATOM 1564 O O . ILE B 1 62 ? -9.656 -10.664 -10.422 1 98.19 62 ILE B O 1
ATOM 1568 N N . GLY B 1 63 ? -10.914 -10.211 -8.617 1 97.94 63 GLY B N 1
ATOM 1569 C CA . GLY B 1 63 ? -11.984 -9.609 -9.391 1 97.94 63 GLY B CA 1
ATOM 1570 C C . GLY B 1 63 ? -11.547 -8.383 -10.172 1 97.94 63 GLY B C 1
ATOM 1571 O O . GLY B 1 63 ? -10.969 -7.449 -9.602 1 97.94 63 GLY B O 1
ATOM 1572 N N . GLY B 1 64 ? -11.75 -8.414 -11.531 1 97.94 64 GLY B N 1
ATOM 1573 C CA . GLY B 1 64 ? -11.625 -7.207 -12.328 1 97.94 64 GLY B CA 1
ATOM 1574 C C . GLY B 1 64 ? -10.25 -7.043 -12.953 1 97.94 64 GLY B C 1
ATOM 1575 O O . GLY B 1 64 ? -10.031 -6.129 -13.75 1 97.94 64 GLY B O 1
ATOM 1576 N N . VAL B 1 65 ? -9.344 -7.887 -12.609 1 98.38 65 VAL B N 1
ATOM 1577 C CA . VAL B 1 65 ? -8 -7.734 -13.164 1 98.38 65 VAL B CA 1
ATOM 1578 C C . VAL B 1 65 ? -7.988 -8.195 -14.625 1 98.38 65 VAL B C 1
ATOM 1580 O O . VAL B 1 65 ? -8.602 -9.211 -14.969 1 98.38 65 VAL B O 1
ATOM 1583 N N . SER B 1 66 ? -7.375 -7.449 -15.484 1 98.31 66 SER B N 1
ATOM 1584 C CA . SER B 1 66 ? -7.148 -7.906 -16.859 1 98.31 66 SER B CA 1
ATOM 1585 C C . SER B 1 66 ? -5.918 -8.805 -16.938 1 98.31 66 SER B C 1
ATOM 1587 O O . SER B 1 66 ? -5.035 -8.734 -16.078 1 98.31 66 SER B O 1
ATOM 1589 N N . GLU B 1 67 ? -5.844 -9.57 -18.016 1 98.38 67 GLU B N 1
ATOM 1590 C CA . GLU B 1 67 ? -4.691 -10.438 -18.234 1 98.38 67 GLU B CA 1
ATOM 1591 C C . GLU B 1 67 ? -3.4 -9.633 -18.328 1 98.38 67 GLU B C 1
ATOM 1593 O O . GLU B 1 67 ? -2.367 -10.039 -17.797 1 98.38 67 GLU B O 1
ATOM 1598 N N . ARG B 1 68 ? -3.496 -8.562 -18.938 1 98.38 68 ARG B N 1
ATOM 1599 C CA . ARG B 1 68 ? -2.324 -7.711 -19.125 1 98.38 68 ARG B CA 1
ATOM 1600 C C . ARG B 1 68 ? -1.796 -7.215 -17.781 1 98.38 68 ARG B C 1
ATOM 1602 O O . ARG B 1 68 ? -0.597 -7.305 -17.5 1 98.38 68 ARG B O 1
ATOM 1609 N N . MET B 1 69 ? -2.672 -6.734 -17 1 98.62 69 MET B N 1
ATOM 1610 C CA . MET B 1 69 ? -2.268 -6.176 -15.711 1 98.62 69 MET B CA 1
ATOM 1611 C C . MET B 1 69 ? -1.794 -7.273 -14.766 1 98.62 69 MET B C 1
ATOM 1613 O O . MET B 1 69 ? -0.881 -7.055 -13.961 1 98.62 69 MET B O 1
ATOM 1617 N N . LEU B 1 70 ? -2.438 -8.438 -14.82 1 98.75 70 LEU B N 1
ATOM 1618 C CA . LEU B 1 70 ? -1.977 -9.555 -14 1 98.75 70 LEU B CA 1
ATOM 1619 C C . LEU B 1 70 ? -0.568 -9.977 -14.406 1 98.75 70 LEU B C 1
ATOM 1621 O O . LEU B 1 70 ? 0.296 -10.172 -13.547 1 98.75 70 LEU B O 1
ATOM 1625 N N . ALA B 1 71 ? -0.333 -10.094 -15.68 1 98.56 71 ALA B N 1
ATOM 1626 C CA . ALA B 1 71 ? 0.979 -10.477 -16.188 1 98.56 71 ALA B CA 1
ATOM 1627 C C . ALA B 1 71 ? 2.047 -9.469 -15.773 1 98.56 71 ALA B C 1
ATOM 1629 O O . ALA B 1 71 ? 3.115 -9.844 -15.289 1 98.56 71 ALA B O 1
ATOM 1630 N N . GLN B 1 72 ? 1.729 -8.219 -15.969 1 98.44 72 GLN B N 1
ATOM 1631 C CA . GLN B 1 72 ? 2.658 -7.152 -15.609 1 98.44 72 GLN B CA 1
ATOM 1632 C C . GLN B 1 72 ? 2.965 -7.168 -14.117 1 98.44 72 GLN B C 1
ATOM 1634 O O . GLN B 1 72 ? 4.117 -7.02 -13.711 1 98.44 72 GLN B O 1
ATOM 1639 N N . THR B 1 73 ? 1.943 -7.336 -13.297 1 98.69 73 THR B N 1
ATOM 1640 C CA . THR B 1 73 ? 2.1 -7.375 -11.852 1 98.69 73 THR B CA 1
ATOM 1641 C C . THR B 1 73 ? 2.988 -8.539 -11.43 1 98.69 73 THR B C 1
ATOM 1643 O O . THR B 1 73 ? 3.895 -8.375 -10.609 1 98.69 73 THR B O 1
ATOM 1646 N N . LEU B 1 74 ? 2.74 -9.688 -11.984 1 98.62 74 LEU B N 1
ATOM 1647 C CA . LEU B 1 74 ? 3.529 -10.875 -11.664 1 98.62 74 LEU B CA 1
ATOM 1648 C C . LEU B 1 74 ? 4.988 -10.68 -12.07 1 98.62 74 LEU B C 1
ATOM 1650 O O . LEU B 1 74 ? 5.898 -11.102 -11.359 1 98.62 74 LEU B O 1
ATOM 1654 N N . GLN B 1 75 ? 5.191 -10.062 -13.203 1 97.5 75 GLN B N 1
ATOM 1655 C CA . GLN B 1 75 ? 6.547 -9.789 -13.664 1 97.5 75 GLN B CA 1
ATOM 1656 C C . GLN B 1 75 ? 7.277 -8.859 -12.688 1 97.5 75 GLN B C 1
ATOM 1658 O O . GLN B 1 75 ? 8.43 -9.109 -12.336 1 97.5 75 GLN B O 1
ATOM 1663 N N . TRP B 1 76 ? 6.613 -7.77 -12.289 1 97.19 76 TRP B N 1
ATOM 1664 C CA . TRP B 1 76 ? 7.203 -6.828 -11.344 1 97.19 76 TRP B CA 1
ATOM 1665 C C . TRP B 1 76 ? 7.551 -7.523 -10.031 1 97.19 76 TRP B C 1
ATOM 1667 O O . TRP B 1 76 ? 8.656 -7.363 -9.508 1 97.19 76 TRP B O 1
ATOM 1677 N N . LEU B 1 77 ? 6.645 -8.32 -9.5 1 98.38 77 LEU B N 1
ATOM 1678 C CA . LEU B 1 77 ? 6.84 -8.969 -8.211 1 98.38 77 LEU B CA 1
ATOM 1679 C C . LEU B 1 77 ? 7.914 -10.047 -8.297 1 98.38 77 LEU B C 1
ATOM 1681 O O . LEU B 1 77 ? 8.656 -10.281 -7.34 1 98.38 77 LEU B O 1
ATOM 1685 N N . GLU B 1 78 ? 7.949 -10.734 -9.406 1 97.94 78 GLU B N 1
ATOM 1686 C CA . GLU B 1 78 ? 9.039 -11.68 -9.648 1 97.94 78 GLU B CA 1
ATOM 1687 C C . GLU B 1 78 ? 10.383 -10.961 -9.711 1 97.94 78 GLU B C 1
ATOM 1689 O O . GLU B 1 78 ? 11.359 -11.414 -9.109 1 97.94 78 GLU B O 1
ATOM 1694 N N . GLY B 1 79 ? 10.438 -9.859 -10.438 1 96.38 79 GLY B N 1
ATOM 1695 C CA . GLY B 1 79 ? 11.648 -9.062 -10.547 1 96.38 79 GLY B CA 1
ATOM 1696 C C . GLY B 1 79 ? 12.156 -8.57 -9.203 1 96.38 79 GLY B C 1
ATOM 1697 O O . GLY B 1 79 ? 13.359 -8.414 -9.008 1 96.38 79 GLY B O 1
ATOM 1698 N N . ASP B 1 80 ? 11.258 -8.305 -8.32 1 97.31 80 ASP B N 1
ATOM 1699 C CA . ASP B 1 80 ? 11.609 -7.84 -6.977 1 97.31 80 ASP B CA 1
ATOM 1700 C C . ASP B 1 80 ? 11.977 -9.008 -6.066 1 97.31 80 ASP B C 1
ATOM 1702 O O . ASP B 1 80 ? 12.297 -8.812 -4.895 1 97.31 80 ASP B O 1
ATOM 1706 N N . GLY B 1 81 ? 11.836 -10.195 -6.605 1 97.56 81 GLY B N 1
ATOM 1707 C CA . GLY B 1 81 ? 12.211 -11.375 -5.84 1 97.56 81 GLY B CA 1
ATOM 1708 C C . GLY B 1 81 ? 11.133 -11.812 -4.855 1 97.56 81 GLY B C 1
ATOM 1709 O O . GLY B 1 81 ? 11.414 -12.57 -3.926 1 97.56 81 GLY B O 1
ATOM 1710 N N . LEU B 1 82 ? 9.922 -11.375 -5.043 1 98.5 82 LEU B N 1
ATOM 1711 C CA . LEU B 1 82 ? 8.859 -11.648 -4.086 1 98.5 82 LEU B CA 1
ATOM 1712 C C . LEU B 1 82 ? 8.016 -12.836 -4.539 1 98.5 82 LEU B C 1
ATOM 1714 O O . LEU B 1 82 ? 7.395 -13.508 -3.713 1 98.5 82 LEU B O 1
ATOM 1718 N N . VAL B 1 83 ? 7.969 -13.07 -5.828 1 98.62 83 VAL B N 1
ATOM 1719 C CA . VAL B 1 83 ? 7.195 -14.164 -6.414 1 98.62 83 VAL B CA 1
ATOM 1720 C C . VAL B 1 83 ? 8.117 -15.078 -7.219 1 98.62 83 VAL B C 1
ATOM 1722 O O . VAL B 1 83 ? 9.016 -14.602 -7.918 1 98.62 83 VAL B O 1
ATOM 1725 N N . LYS B 1 84 ? 7.852 -16.328 -7.078 1 98.38 84 LYS B N 1
ATOM 1726 C CA . LYS B 1 84 ? 8.562 -17.344 -7.855 1 98.38 84 LYS B CA 1
ATOM 1727 C C . LYS B 1 84 ? 7.684 -17.906 -8.969 1 98.38 84 LYS B C 1
ATOM 1729 O O . LYS B 1 84 ? 6.574 -18.375 -8.703 1 98.38 84 LYS B O 1
ATOM 1734 N N . ARG B 1 85 ? 8.141 -17.734 -10.109 1 98 85 ARG B N 1
ATOM 1735 C CA . ARG B 1 85 ? 7.512 -18.344 -11.281 1 98 85 ARG B CA 1
ATOM 1736 C C . ARG B 1 85 ? 8.148 -19.688 -11.602 1 98 85 ARG B C 1
ATOM 1738 O O . ARG B 1 85 ? 9.359 -19.766 -11.82 1 98 85 ARG B O 1
ATOM 1745 N N . THR B 1 86 ? 7.375 -20.75 -11.648 1 98.19 86 THR B N 1
ATOM 1746 C CA . THR B 1 86 ? 7.906 -22.094 -11.898 1 98.19 86 THR B CA 1
ATOM 1747 C C . THR B 1 86 ? 7.262 -22.703 -13.133 1 98.19 86 THR B C 1
ATOM 1749 O O . THR B 1 86 ? 6.043 -22.891 -13.18 1 98.19 86 THR B O 1
ATOM 1752 N N . ALA B 1 87 ? 8.109 -23.094 -14.047 1 97.12 87 ALA B N 1
ATOM 1753 C CA . ALA B 1 87 ? 7.641 -23.797 -15.234 1 97.12 87 ALA B CA 1
ATOM 1754 C C . ALA B 1 87 ? 7.734 -25.312 -15.055 1 97.12 87 ALA B C 1
ATOM 1756 O O . ALA B 1 87 ? 8.742 -25.828 -14.562 1 97.12 87 ALA B O 1
ATOM 1757 N N . HIS B 1 88 ? 6.641 -25.984 -15.328 1 96.31 88 HIS B N 1
ATOM 1758 C CA . HIS B 1 88 ? 6.605 -27.438 -15.281 1 96.31 88 HIS B CA 1
ATOM 1759 C C . HIS B 1 88 ? 6.523 -28.031 -16.672 1 96.31 88 HIS B C 1
ATOM 1761 O O . HIS B 1 88 ? 5.551 -27.812 -17.406 1 96.31 88 HIS B O 1
ATOM 1767 N N . ASP B 1 89 ? 7.586 -28.75 -16.969 1 94.5 89 ASP B N 1
ATOM 1768 C CA . ASP B 1 89 ? 7.645 -29.422 -18.266 1 94.5 89 ASP B CA 1
ATOM 1769 C C . ASP B 1 89 ? 6.941 -30.766 -18.219 1 94.5 89 ASP B C 1
ATOM 1771 O O . ASP B 1 89 ? 7.586 -31.812 -18.359 1 94.5 89 ASP B O 1
ATOM 1775 N N . VAL B 1 90 ? 5.797 -30.844 -17.938 1 94.25 90 VAL B N 1
ATOM 1776 C CA . VAL B 1 90 ? 4.945 -32.031 -17.891 1 94.25 90 VAL B CA 1
ATOM 1777 C C . VAL B 1 90 ? 3.918 -31.953 -19.031 1 94.25 90 VAL B C 1
ATOM 1779 O O . VAL B 1 90 ? 3.912 -31 -19.812 1 94.25 90 VAL B O 1
ATOM 1782 N N . VAL B 1 91 ? 3.275 -33.062 -19.297 1 93.44 91 VAL B N 1
ATOM 1783 C CA . VAL B 1 91 ? 2.221 -33.094 -20.297 1 93.44 91 VAL B CA 1
ATOM 1784 C C . VAL B 1 91 ? 0.855 -33.031 -19.625 1 93.44 91 VAL B C 1
ATOM 1786 O O . VAL B 1 91 ? 0.484 -33.906 -18.859 1 93.44 91 VAL B O 1
ATOM 1789 N N . PRO B 1 92 ? 0.188 -31.875 -19.781 1 94.75 92 PRO B N 1
ATOM 1790 C CA . PRO B 1 92 ? 0.476 -30.625 -20.484 1 94.75 92 PRO B CA 1
ATOM 1791 C C . PRO B 1 92 ? 1.384 -29.688 -19.688 1 94.75 92 PRO B C 1
ATOM 1793 O O . PRO B 1 92 ? 1.295 -29.641 -18.469 1 94.75 92 PRO B O 1
ATOM 1796 N N . PRO B 1 93 ? 2.236 -29.031 -20.406 1 96.62 93 PRO B N 1
ATOM 1797 C CA . PRO B 1 93 ? 3.1 -28.094 -19.703 1 96.62 93 PRO B CA 1
ATOM 1798 C C . PRO B 1 93 ? 2.316 -26.953 -19.031 1 96.62 93 PRO B C 1
ATOM 1800 O O . PRO B 1 93 ? 1.268 -26.547 -19.547 1 96.62 93 PRO B O 1
ATOM 1803 N N . HIS B 1 94 ? 2.73 -26.5 -17.859 1 96.44 94 HIS B N 1
ATOM 1804 C CA . HIS B 1 94 ? 2.078 -25.359 -17.219 1 96.44 94 HIS B CA 1
ATOM 1805 C C . HIS B 1 94 ? 3.057 -24.578 -16.344 1 96.44 94 HIS B C 1
ATOM 1807 O O . HIS B 1 94 ? 4.156 -25.062 -16.062 1 96.44 94 HIS B O 1
ATOM 1813 N N . VAL B 1 95 ? 2.674 -23.312 -16.031 1 97.88 95 VAL B N 1
ATOM 1814 C CA . VAL B 1 95 ? 3.422 -22.422 -15.141 1 97.88 95 VAL B CA 1
ATOM 1815 C C . VAL B 1 95 ? 2.586 -22.109 -13.906 1 97.88 95 VAL B C 1
ATOM 1817 O O . VAL B 1 95 ? 1.366 -21.969 -13.992 1 97.88 95 VAL B O 1
ATOM 1820 N N . ASP B 1 96 ? 3.285 -22.062 -12.781 1 98.44 96 ASP B N 1
ATOM 1821 C CA . ASP B 1 96 ? 2.578 -21.625 -11.578 1 98.44 96 ASP B CA 1
ATOM 1822 C C . ASP B 1 96 ? 3.402 -20.594 -10.797 1 98.44 96 ASP B C 1
ATOM 1824 O O . ASP B 1 96 ? 4.543 -20.297 -11.164 1 98.44 96 ASP B O 1
ATOM 1828 N N . TYR B 1 97 ? 2.775 -19.984 -9.875 1 98.75 97 TYR B N 1
ATOM 1829 C CA . TYR B 1 97 ? 3.357 -18.891 -9.094 1 98.75 97 TYR B CA 1
ATOM 1830 C C . TYR B 1 97 ? 3.213 -19.156 -7.602 1 98.75 97 TYR B C 1
ATOM 1832 O O . TYR B 1 97 ? 2.172 -19.641 -7.148 1 98.75 97 TYR B O 1
ATOM 1840 N N . SER B 1 98 ? 4.266 -18.844 -6.836 1 98.88 98 SER B N 1
ATOM 1841 C CA . SER B 1 98 ? 4.254 -18.922 -5.379 1 98.88 98 SER B CA 1
ATOM 1842 C C . SER B 1 98 ? 5.055 -17.781 -4.762 1 98.88 98 SER B C 1
ATOM 1844 O O . SER B 1 98 ? 5.781 -17.078 -5.461 1 98.88 98 SER B O 1
ATOM 1846 N N . LEU B 1 99 ? 4.859 -17.578 -3.498 1 98.88 99 LEU B N 1
ATOM 1847 C CA . LEU B 1 99 ? 5.656 -16.578 -2.793 1 98.88 99 LEU B CA 1
ATOM 1848 C C . LEU B 1 99 ? 7.031 -17.141 -2.439 1 98.88 99 LEU B C 1
ATOM 1850 O O . LEU B 1 99 ? 7.152 -18.297 -2.049 1 98.88 99 LEU B O 1
ATOM 1854 N N . THR B 1 100 ? 8.055 -16.359 -2.66 1 98.62 100 THR B N 1
ATOM 1855 C CA . THR B 1 100 ? 9.344 -16.656 -2.047 1 98.62 100 THR B CA 1
ATOM 1856 C C . THR B 1 100 ? 9.297 -16.391 -0.543 1 98.62 100 THR B C 1
ATOM 1858 O O . THR B 1 100 ? 8.328 -15.836 -0.033 1 98.62 100 THR B O 1
ATOM 1861 N N . PRO B 1 101 ? 10.391 -16.812 0.152 1 98.25 101 PRO B N 1
ATOM 1862 C CA . PRO B 1 101 ? 10.438 -16.438 1.566 1 98.25 101 PRO B CA 1
ATOM 1863 C C . PRO B 1 101 ? 10.336 -14.93 1.776 1 98.25 101 PRO B C 1
ATOM 1865 O O . PRO B 1 101 ? 9.602 -14.469 2.652 1 98.25 101 PRO B O 1
ATOM 1868 N N . LEU B 1 102 ? 11.031 -14.164 0.974 1 98.12 102 LEU B N 1
ATOM 1869 C CA . LEU B 1 102 ? 10.953 -12.711 1.012 1 98.12 102 LEU B CA 1
ATOM 1870 C C . LEU B 1 102 ? 9.539 -12.234 0.689 1 98.12 102 LEU B C 1
ATOM 1872 O O . LEU B 1 102 ? 9.031 -11.305 1.324 1 98.12 102 LEU B O 1
ATOM 1876 N N . GLY B 1 103 ? 8.914 -12.867 -0.285 1 98.62 103 GLY B N 1
ATOM 1877 C CA . GLY B 1 103 ? 7.543 -12.562 -0.671 1 98.62 103 GLY B CA 1
ATOM 1878 C C . GLY B 1 103 ? 6.543 -12.805 0.44 1 98.62 103 GLY B C 1
ATOM 1879 O O . GLY B 1 103 ? 5.574 -12.055 0.587 1 98.62 103 GLY B O 1
ATOM 1880 N N . ARG B 1 104 ? 6.777 -13.844 1.231 1 98.75 104 ARG B N 1
ATOM 1881 C CA . ARG B 1 104 ? 5.891 -14.148 2.348 1 98.75 104 ARG B CA 1
ATOM 1882 C C . ARG B 1 104 ? 5.965 -13.062 3.42 1 98.75 104 ARG B C 1
ATOM 1884 O O . ARG B 1 104 ? 4.945 -12.695 4.008 1 98.75 104 ARG B O 1
ATOM 1891 N N . GLU B 1 105 ? 7.152 -12.602 3.635 1 98.56 105 GLU B N 1
ATOM 1892 C CA . GLU B 1 105 ? 7.32 -11.508 4.586 1 98.56 105 GLU B CA 1
ATOM 1893 C C . GLU B 1 105 ? 6.555 -10.266 4.137 1 98.56 105 GLU B C 1
ATOM 1895 O O . GLU B 1 105 ? 5.855 -9.641 4.934 1 98.56 105 GLU B O 1
ATOM 1900 N N . ALA B 1 106 ? 6.691 -9.938 2.881 1 98.56 106 ALA B N 1
ATOM 1901 C CA . ALA B 1 106 ? 5.98 -8.789 2.32 1 98.56 106 ALA B CA 1
ATOM 1902 C C . ALA B 1 106 ? 4.469 -8.977 2.414 1 98.56 106 ALA B C 1
ATOM 1904 O O . ALA B 1 106 ? 3.75 -8.062 2.828 1 98.56 106 ALA B O 1
ATOM 1905 N N . ALA B 1 107 ? 4.016 -10.148 2.035 1 98.81 107 ALA B N 1
ATOM 1906 C CA . ALA B 1 107 ? 2.588 -10.445 2.008 1 98.81 107 ALA B CA 1
ATOM 1907 C C . ALA B 1 107 ? 1.972 -10.312 3.398 1 98.81 107 ALA B C 1
ATOM 1909 O O . ALA B 1 107 ? 0.819 -9.891 3.533 1 98.81 107 ALA B O 1
ATOM 1910 N N . GLU B 1 108 ? 2.719 -10.633 4.391 1 98.5 108 GLU B N 1
ATOM 1911 C CA . GLU B 1 108 ? 2.236 -10.508 5.762 1 98.5 108 GLU B CA 1
ATOM 1912 C C . GLU B 1 108 ? 1.961 -9.047 6.113 1 98.5 108 GLU B C 1
ATOM 1914 O O . GLU B 1 108 ? 0.95 -8.734 6.75 1 98.5 108 GLU B O 1
ATOM 1919 N N . LYS B 1 109 ? 2.883 -8.188 5.781 1 98.5 109 LYS B N 1
ATOM 1920 C CA . LYS B 1 109 ? 2.676 -6.762 6.031 1 98.5 109 LYS B CA 1
ATOM 1921 C C . LYS B 1 109 ? 1.494 -6.227 5.227 1 98.5 109 LYS B C 1
ATOM 1923 O O . LYS B 1 109 ? 0.671 -5.473 5.746 1 98.5 109 LYS B O 1
ATOM 1928 N N . VAL B 1 110 ? 1.372 -6.656 3.971 1 98.56 110 VAL B N 1
ATOM 1929 C CA . VAL B 1 110 ? 0.289 -6.25 3.08 1 98.56 110 VAL B CA 1
ATOM 1930 C C . VAL B 1 110 ? -1.047 -6.734 3.639 1 98.56 110 VAL B C 1
ATOM 1932 O O . VAL B 1 110 ? -2.031 -5.992 3.641 1 98.56 110 VAL B O 1
ATOM 1935 N N . ARG B 1 111 ? -1.009 -7.922 4.148 1 98.19 111 ARG B N 1
ATOM 1936 C CA . ARG B 1 111 ? -2.221 -8.516 4.711 1 98.19 111 ARG B CA 1
ATOM 1937 C C . ARG B 1 111 ? -2.715 -7.715 5.91 1 98.19 111 ARG B C 1
ATOM 1939 O O . ARG B 1 111 ? -3.92 -7.512 6.074 1 98.19 111 ARG B O 1
ATOM 1946 N N . LEU B 1 112 ? -1.825 -7.266 6.738 1 98.06 112 LEU B N 1
ATOM 1947 C CA . LEU B 1 112 ? -2.201 -6.473 7.902 1 98.06 112 LEU B CA 1
ATOM 1948 C C . LEU B 1 112 ? -2.914 -5.191 7.477 1 98.06 112 LEU B C 1
ATOM 1950 O O . LEU B 1 112 ? -3.93 -4.82 8.07 1 98.06 112 LEU B O 1
ATOM 1954 N N . LEU B 1 113 ? -2.422 -4.59 6.457 1 98.25 113 LEU B N 1
ATOM 1955 C CA . LEU B 1 113 ? -3.018 -3.357 5.953 1 98.25 113 LEU B CA 1
ATOM 1956 C C . LEU B 1 113 ? -4.355 -3.637 5.277 1 98.25 113 LEU B C 1
ATOM 1958 O O . LEU B 1 113 ? -5.336 -2.932 5.52 1 98.25 113 LEU B O 1
ATOM 1962 N N . ALA B 1 114 ? -4.402 -4.68 4.473 1 98.19 114 ALA B N 1
ATOM 1963 C CA . ALA B 1 114 ? -5.621 -5.066 3.771 1 98.19 114 ALA B CA 1
ATOM 1964 C C . ALA B 1 114 ? -6.738 -5.402 4.758 1 98.19 114 ALA B C 1
ATOM 1966 O O . ALA B 1 114 ? -7.863 -4.918 4.617 1 98.19 114 ALA B O 1
ATOM 1967 N N . ASP B 1 115 ? -6.398 -6.176 5.738 1 97.5 115 ASP B N 1
ATOM 1968 C CA . ASP B 1 115 ? -7.371 -6.547 6.762 1 97.5 115 ASP B CA 1
ATOM 1969 C C . ASP B 1 115 ? -7.891 -5.309 7.492 1 97.5 115 ASP B C 1
ATOM 1971 O O . ASP B 1 115 ? -9.094 -5.195 7.758 1 97.5 115 ASP B O 1
ATOM 1975 N N . TRP B 1 116 ? -6.992 -4.48 7.887 1 98.25 116 TRP B N 1
ATOM 1976 C CA . TRP B 1 116 ? -7.406 -3.273 8.594 1 98.25 116 TRP B CA 1
ATOM 1977 C C . TRP B 1 116 ? -8.414 -2.48 7.766 1 98.25 116 TRP B C 1
ATOM 1979 O O . TRP B 1 116 ? -9.43 -2.014 8.289 1 98.25 116 TRP B O 1
ATOM 1989 N N . ILE B 1 117 ? -8.117 -2.273 6.477 1 98.06 117 ILE B N 1
ATOM 1990 C CA . ILE B 1 117 ? -9 -1.513 5.598 1 98.06 117 ILE B CA 1
ATOM 1991 C C . ILE B 1 117 ? -10.375 -2.168 5.555 1 98.06 117 ILE B C 1
ATOM 1993 O O . ILE B 1 117 ? -11.398 -1.493 5.723 1 98.06 117 ILE B O 1
ATOM 1997 N N . GLU B 1 118 ? -10.383 -3.471 5.301 1 97.44 118 GLU B N 1
ATOM 1998 C CA . GLU B 1 118 ? -11.648 -4.188 5.184 1 97.44 118 GLU B CA 1
ATOM 1999 C C . GLU B 1 118 ? -12.445 -4.121 6.488 1 97.44 118 GLU B C 1
ATOM 2001 O O . GLU B 1 118 ? -13.648 -3.865 6.477 1 97.44 118 GLU B O 1
ATOM 2006 N N . PHE B 1 119 ? -11.758 -4.25 7.582 1 96.62 119 PHE B N 1
ATOM 2007 C CA . PHE B 1 119 ? -12.406 -4.285 8.891 1 96.62 119 PHE B CA 1
ATOM 2008 C C . PHE B 1 119 ? -12.938 -2.91 9.266 1 96.62 119 PHE B C 1
ATOM 2010 O O . PHE B 1 119 ? -13.977 -2.801 9.93 1 96.62 119 PHE B O 1
ATOM 2017 N N . ASN B 1 120 ?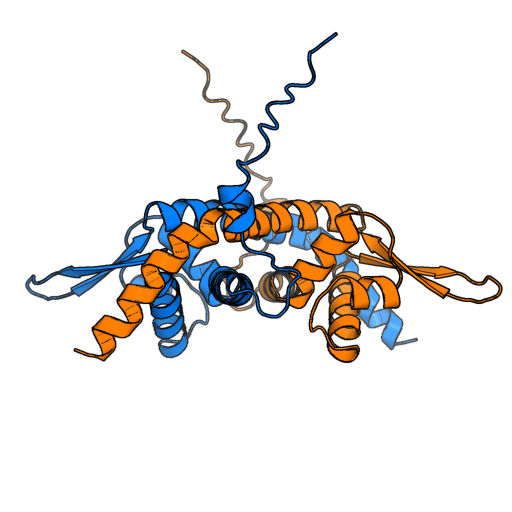 -12.273 -1.86 8.812 1 97.25 120 ASN B N 1
ATOM 2018 C CA . ASN B 1 120 ? -12.641 -0.522 9.266 1 97.25 120 ASN B CA 1
ATOM 2019 C C . ASN B 1 120 ? -13.43 0.235 8.203 1 97.25 120 ASN B C 1
ATOM 2021 O O . ASN B 1 120 ? -13.711 1.424 8.359 1 97.25 120 ASN B O 1
ATOM 2025 N N . LEU B 1 121 ? -13.82 -0.491 7.188 1 96.25 121 LEU B N 1
ATOM 2026 C CA . LEU B 1 121 ? -14.508 0.164 6.074 1 96.25 121 LEU B CA 1
ATOM 2027 C C . LEU B 1 121 ? -15.766 0.875 6.555 1 96.25 121 LEU B C 1
ATOM 2029 O O . LEU B 1 121 ? -16.031 2.014 6.164 1 96.25 121 LEU B O 1
ATOM 2033 N N . PRO B 1 122 ? -16.562 0.322 7.504 1 93.81 122 PRO B N 1
ATOM 2034 C CA . PRO B 1 122 ? -17.75 1.045 7.973 1 93.81 122 PRO B CA 1
ATOM 2035 C C . PRO B 1 122 ? -17.406 2.369 8.648 1 93.81 122 PRO B C 1
ATOM 2037 O O . PRO B 1 122 ? -18.078 3.373 8.43 1 93.81 122 PRO B O 1
ATOM 2040 N N . ARG B 1 123 ? -16.344 2.391 9.414 1 94.88 123 ARG B N 1
ATOM 2041 C CA . ARG B 1 123 ? -15.914 3.617 10.078 1 94.88 123 ARG B CA 1
ATOM 2042 C C . ARG B 1 123 ? -15.391 4.629 9.062 1 94.88 123 ARG B C 1
ATOM 2044 O O . ARG B 1 123 ? -15.656 5.828 9.18 1 94.88 123 ARG B O 1
ATOM 2051 N N . ILE B 1 124 ? -14.695 4.172 8.078 1 96.19 124 ILE B N 1
ATOM 2052 C CA . ILE B 1 124 ? -14.125 5.031 7.047 1 96.19 124 ILE B CA 1
ATOM 2053 C C . ILE B 1 124 ? -15.25 5.656 6.219 1 96.19 124 ILE B C 1
ATOM 2055 O O . ILE B 1 124 ? -15.195 6.848 5.895 1 96.19 124 ILE B O 1
ATOM 2059 N N . ALA B 1 125 ? -16.219 4.875 5.93 1 93 125 ALA B N 1
ATOM 2060 C CA . ALA B 1 125 ? -17.328 5.309 5.086 1 93 125 ALA B CA 1
ATOM 2061 C C . ALA B 1 125 ? -18.125 6.422 5.758 1 93 125 ALA B C 1
ATOM 2063 O O . ALA B 1 125 ? -18.844 7.176 5.086 1 93 125 ALA B O 1
ATOM 2064 N N . GLU B 1 126 ? -18.031 6.469 7.062 1 89.94 126 GLU B N 1
ATOM 2065 C CA . GLU B 1 126 ? -18.703 7.559 7.77 1 89.94 126 GLU B CA 1
ATOM 2066 C C . GLU B 1 126 ? -18.156 8.914 7.332 1 89.94 126 GLU B C 1
ATOM 2068 O O . GLU B 1 126 ? -18.859 9.922 7.391 1 89.94 126 GLU B O 1
ATOM 2073 N N . GLY B 1 127 ? -16.906 8.914 6.898 1 85.88 127 GLY B N 1
ATOM 2074 C CA . GLY B 1 127 ? -16.266 10.148 6.473 1 85.88 127 GLY B CA 1
ATOM 2075 C C . GLY B 1 127 ? -16.672 10.578 5.074 1 85.88 127 GLY B C 1
ATOM 2076 O O . GLY B 1 127 ? -16.484 11.734 4.691 1 85.88 127 GLY B O 1
ATOM 2077 N N . TRP B 1 128 ? -17.188 9.633 4.281 1 85.06 128 TRP B N 1
ATOM 2078 C CA . TRP B 1 128 ? -17.562 9.945 2.9 1 85.06 128 TRP B CA 1
ATOM 2079 C C . TRP B 1 128 ? -18.812 10.82 2.85 1 85.06 128 TRP B C 1
ATOM 2081 O O . TRP B 1 128 ? -18.984 11.609 1.918 1 85.06 128 TRP B O 1
ATOM 2091 N N . ALA B 1 129 ? -19.688 10.602 3.75 1 69.81 129 ALA B N 1
ATOM 2092 C CA . ALA B 1 129 ? -20.906 11.391 3.807 1 69.81 129 ALA B CA 1
ATOM 2093 C C . ALA B 1 129 ? -20.594 12.867 4.023 1 69.81 129 ALA B C 1
ATOM 2095 O O . ALA B 1 129 ? -21.312 13.742 3.531 1 69.81 129 ALA B O 1
ATOM 2096 N N . ASN B 1 130 ? -19.625 13.07 4.691 1 59.03 130 ASN B N 1
ATOM 2097 C CA . ASN B 1 130 ? -19.297 14.461 5 1 59.03 130 ASN B CA 1
ATOM 2098 C C . ASN B 1 130 ? -18.703 15.18 3.791 1 59.03 130 ASN B C 1
ATOM 2100 O O . ASN B 1 130 ? -18.719 16.406 3.73 1 59.03 130 ASN B O 1
ATOM 2104 N N . ARG B 1 131 ? -18.094 14.445 2.814 1 56.5 131 ARG B N 1
ATOM 2105 C CA . ARG B 1 131 ? -17.578 15.055 1.594 1 56.5 131 ARG B CA 1
ATOM 2106 C C . ARG B 1 131 ? -18.703 15.656 0.763 1 56.5 131 ARG B C 1
ATOM 2108 O O . ARG B 1 131 ? -18.516 16.688 0.12 1 56.5 131 ARG B O 1
ATOM 2115 N N . GLN B 1 132 ? -19.75 14.992 0.531 1 50.09 132 GLN B N 1
ATOM 2116 C CA . GLN B 1 132 ? -20.875 15.469 -0.273 1 50.09 132 GLN B CA 1
ATOM 2117 C C . GLN B 1 132 ? -21.5 16.719 0.343 1 50.09 132 GLN B C 1
ATOM 2119 O O . GLN B 1 132 ? -21.984 17.594 -0.376 1 50.09 132 GLN B O 1
ATOM 2124 N N . ASP B 1 133 ? -21.594 16.703 1.469 1 45.88 133 ASP B N 1
ATOM 2125 C CA . ASP B 1 133 ? -22.266 17.859 2.066 1 45.88 133 ASP B CA 1
ATOM 2126 C C . ASP B 1 133 ? -21.391 19.109 1.977 1 45.88 133 ASP B C 1
ATOM 2128 O O . ASP B 1 133 ? -21.906 20.219 1.857 1 45.88 133 ASP B O 1
ATOM 2132 N N . ALA B 1 134 ? -20.109 19.062 2.117 1 43.78 134 ALA B N 1
ATOM 2133 C CA . ALA B 1 134 ? -19.344 20.281 1.991 1 43.78 134 ALA B CA 1
ATOM 2134 C C . ALA B 1 134 ? -19.375 20.812 0.559 1 43.78 134 ALA B C 1
ATOM 2136 O O . ALA B 1 134 ? -19.047 21.969 0.309 1 43.78 134 ALA B O 1
ATOM 2137 N N . ALA B 1 135 ? -19.484 20.062 -0.405 1 40.09 135 ALA B N 1
ATOM 2138 C CA . ALA B 1 135 ? -19.656 20.578 -1.761 1 40.09 135 ALA B CA 1
ATOM 2139 C C . ALA B 1 135 ? -21.031 21.203 -1.934 1 40.09 135 ALA B C 1
ATOM 2141 O O . ALA B 1 135 ? -21.297 21.859 -2.945 1 40.09 135 ALA B O 1
ATOM 2142 N N . ALA B 1 136 ? -21.953 20.734 -1.314 1 42.03 136 ALA B N 1
ATOM 2143 C CA . ALA B 1 136 ? -23.281 21.312 -1.486 1 42.03 136 ALA B CA 1
ATOM 2144 C C . ALA B 1 136 ? -23.391 22.656 -0.775 1 42.03 136 ALA B C 1
ATOM 2146 O O . ALA B 1 136 ? -24.359 23.406 -0.974 1 42.03 136 ALA B O 1
ATOM 2147 N N . ASP B 1 137 ? -22.484 22.797 0.072 1 30.94 137 ASP B N 1
ATOM 2148 C CA . ASP B 1 137 ? -22.625 24.109 0.695 1 30.94 137 ASP B CA 1
ATOM 2149 C C . ASP B 1 137 ? -21.672 25.125 0.067 1 30.94 137 ASP B C 1
ATOM 2151 O O . ASP B 1 137 ? -20.516 24.812 -0.195 1 30.94 137 ASP B O 1
#

pLDDT: mean 88.76, std 18.28, range [30.28, 98.88]

Organism: NCBI:txid1064539

Foldseek 3Di:
DPPPVCPPPPDPPVCVVPDFDCVDPPTCVVVVCCLCVPPLNLLQLQVQLVHKAFLVRSPVSDPPDDSVRNVVSQVSCVVVVQKDWDWDPDVVTGIIIHGDPNNNVSNVVSVVVVVVCVVCVVVVVVVVVVVVVVVVD/DPPPVCVPPPDPPVVVVPDFDCVDPPTCVVVVCCLCVPPLNLLQLQVQLVHKAFLVRSPVSDPPDDSVRNVVSQVSCVVVVQKDWDWDPDVVTGIIIHGDPNNNVSNVVSVVVVVVCVVCVVVVVVVVVVVVVVVVD

Sequence (274 aa):
MPEPDDDYTPLPLSERMQRGDLMAAACPSREVLKHVTSRWGVLVLIALESGTLRFSELRRTIGGVSERMLAQTLQWLEGDGLVKRTAHDVVPPHVDYSLTPLGREAAEKVRLLADWIEFNLPRIAEGWANRQDAAADMPEPDDDYTPLPLSERMQRGDLMAAACPSREVLKHVTSRWGVLVLIALESGTLRFSELRRTIGGVSERMLAQTLQWLEGDGLVKRTAHDVVPPHVDYSLTPLGREAAEKVRLLADWIEFNLPRIAEGWANRQDAAAD

Radius of gyration: 20.78 Å; Cα contacts (8 Å, |Δi|>4): 357; chains: 2; bounding box: 50×69×61 Å

InterPro domains:
  IPR002577 Helix-turn-helix, HxlR type [PF01638] (36-123)
  IPR002577 Helix-turn-helix, HxlR type [PS51118] (27-125)
  IPR036388 Winged helix-like DNA-binding domain superfamily [G3DSA:1.10.10.10] (10-134)
  IPR036390 Winged helix DNA-binding domain superfamily [SSF46785] (17-122)

Nearest PDB structures (foldseek):
  1yyv-assembly1_B  TM=9.653E-01  e=4.520E-14  Salmonella enterica subsp. enterica serovar Typhimurium str. LT2
  2fsw-assembly1_A  TM=8.684E-01  e=2.503E-08  Porphyromonas gingivalis W83
  1z7u-assembly1_B  TM=8.207E-01  e=5.969E-08  Enterococcus faecalis V583
  4a5n-assembly2_D  TM=8.965E-01  e=1.825E-07  Bacillus subtilis
  5hs8-assembly1_A  TM=8.403E-01  e=5.244E-07  Bacillus subtilis subsp. subtilis str. 168